Protein AF-0000000075446533 (afdb_homodimer)

Radius of gyration: 17.67 Å; Cα contacts (8 Å, |Δi|>4): 369; chains: 2; bounding box: 44×48×36 Å

InterPro domains:
  IPR025363 Protein of unknown function DUF4267 [PF14087] (13-124)

Secondary structure (DSSP, 8-state):
--HHHHHHHHHHHHHHHHHHHHHHH-TTHHHHHHT----BS---GGGGHHHHHHHHHHHHHHHHHHHHHHTT-HHHHHHHHHHHHHHHHHHHHHHHHHS-TT-HHHHHHHHHHHHHHHHHHHHHHH-/--HHHHHHHHHHHHHHHHHHHHHHH-TTHHHHHHT----BS---GGGGHHHHHH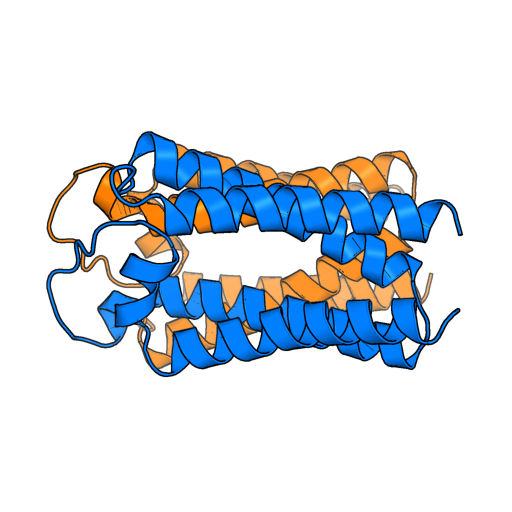HHHHHHHHHHHHHHHHTT-HHHHHHHHHHHHHHHHHHHHHHHHHS-TT-HHHHHHHHHHHHHHHHHHHHHHH-

Sequence (254 aa):
MSFFVEFCIFTIGFTSLVGGLLALHNPRNQYKLRGIPDMRSSEDPASFALIYMLAARDISFGIFILAHQFQYNHIAIATVMAVMSFMKFGDLLTVLAVGETKRPLPVTLHLGTGIGYLGWVVYLCKNMSFFVEFCIFTIGFTSLVGGLLALHNPRNQYKLRGIPDMRSSEDPASFALIYMLAARDISFGIFILAHQFQYNHIAIATVMAVMSFMKFGDLLTVLAVGETKRPLPVTLHLGTGIGYLGWVVYLCKN

Foldseek 3Di:
DDPVLLVVLLCQLVCLQVVLVVCVVCVVCVQVLLQADDPFDDPPPVSSVVSNVVSVVSNVLSVQSVVVSVVVNLLSNLVSLLVVLVVLVVSLVVNVVHGHVVDPNNNCVSNVSSVVSNVSSVVSVVD/DDPVLLVVLLCQLVCLQVVLVVCVVCVVCVQVLLQADDPFDDPPPVSSVVSNVVSVVSNVLSVQSVVVSVVVNLLSNLVSLLVVLVVLVVSLVVCVVHGHVVDPNNNCVSNVSSVVSNVSSVVSVVD

Solvent-accessible surface area (backbone atoms only — not comparable to full-atom values): 12372 Å² total; per-residue (Å²): 133,55,69,66,57,52,52,51,52,48,48,54,13,47,50,29,27,51,50,13,50,46,29,65,73,42,49,74,59,44,28,65,62,59,19,36,63,83,41,58,66,59,87,51,70,37,57,41,45,66,49,42,39,51,16,26,43,28,30,30,53,8,52,51,36,44,56,28,56,78,67,64,36,58,66,60,38,30,51,51,31,44,43,50,14,50,24,24,48,31,39,33,51,41,22,72,72,45,30,42,67,89,47,57,62,28,53,49,50,25,47,49,50,17,51,49,29,43,51,49,26,55,51,56,76,74,104,134,54,70,66,57,51,51,52,51,47,48,55,12,47,49,29,29,50,50,13,52,46,28,64,73,43,48,75,57,44,28,65,63,59,19,36,65,82,40,57,65,61,86,52,70,39,56,40,45,65,48,42,40,52,16,25,41,29,30,30,53,9,51,51,34,44,56,29,55,77,66,66,36,58,66,61,38,30,51,53,31,44,43,49,15,50,25,23,48,32,38,33,51,42,24,72,72,45,30,41,67,89,47,57,61,27,52,49,50,24,48,49,50,18,50,48,30,42,51,49,28,56,51,56,75,74,103

Organism: Fusarium oxysporum f. sp. cubense (strain race 4) (NCBI:txid2502994)

pLDDT: mean 97.43, std 2.76, range [77.62, 98.94]

Structure (mmCIF, N/CA/C/O backbone):
data_AF-0000000075446533-model_v1
#
loop_
_entity.id
_entity.type
_entity.pdbx_description
1 polymer 'Uncharacterized protein'
#
loop_
_atom_site.group_PDB
_atom_site.id
_atom_site.type_symbol
_atom_site.label_atom_id
_atom_site.label_alt_id
_atom_site.label_comp_id
_atom_site.label_asym_id
_atom_site.label_entity_id
_atom_site.label_seq_id
_atom_site.pdbx_PDB_ins_code
_atom_site.Cartn_x
_atom_site.Cartn_y
_atom_site.Cartn_z
_atom_site.occupancy
_atom_site.B_iso_or_equiv
_atom_site.auth_seq_id
_atom_site.auth_comp_id
_atom_site.auth_asym_id
_atom_site.auth_atom_id
_atom_site.pdbx_PDB_model_num
ATOM 1 N N . MET A 1 1 ? 17.438 -21.984 -8.188 1 77.94 1 MET A N 1
ATOM 2 C CA . MET A 1 1 ? 17.688 -20.547 -8.156 1 77.94 1 MET A CA 1
ATOM 3 C C . MET A 1 1 ? 19.062 -20.25 -7.59 1 77.94 1 MET A C 1
ATOM 5 O O . MET A 1 1 ? 19.516 -20.922 -6.664 1 77.94 1 MET A O 1
ATOM 9 N N . SER A 1 2 ? 19.766 -19.312 -8.188 1 89.88 2 SER A N 1
ATOM 10 C CA . SER A 1 2 ? 21.125 -19 -7.785 1 89.88 2 SER A CA 1
ATOM 11 C C . SER A 1 2 ? 21.156 -18.25 -6.453 1 89.88 2 SER A C 1
ATOM 13 O O . SER A 1 2 ? 20.141 -17.719 -6.012 1 89.88 2 SER A O 1
ATOM 15 N N . PHE A 1 3 ? 22.297 -18.375 -5.84 1 93.44 3 PHE A N 1
ATOM 16 C CA . PHE A 1 3 ? 22.516 -17.672 -4.578 1 93.44 3 PHE A CA 1
ATOM 17 C C . PHE A 1 3 ? 22.266 -16.172 -4.73 1 93.44 3 PHE A C 1
ATOM 19 O O . PHE A 1 3 ? 21.703 -15.539 -3.84 1 93.44 3 PHE A O 1
ATOM 26 N N . PHE A 1 4 ? 22.688 -15.664 -5.832 1 94.94 4 PHE A N 1
ATOM 27 C CA . PHE A 1 4 ? 22.531 -14.234 -6.105 1 94.94 4 PHE A CA 1
ATOM 28 C C . PHE A 1 4 ? 21.062 -13.852 -6.137 1 94.94 4 PHE A C 1
ATOM 30 O O . PHE A 1 4 ? 20.656 -12.844 -5.551 1 94.94 4 PHE A O 1
ATOM 37 N N . VAL A 1 5 ? 20.219 -14.625 -6.789 1 96.44 5 VAL A N 1
ATOM 38 C CA . VAL A 1 5 ? 18.797 -14.344 -6.902 1 96.44 5 VAL A CA 1
ATOM 39 C C . VAL A 1 5 ? 18.141 -14.414 -5.523 1 96.44 5 VAL A C 1
ATOM 41 O O . VAL A 1 5 ? 17.375 -13.523 -5.148 1 96.44 5 VAL A O 1
ATOM 44 N N . GLU A 1 6 ? 18.516 -15.398 -4.801 1 96.94 6 GLU A N 1
ATOM 45 C CA . GLU A 1 6 ? 18 -15.531 -3.441 1 96.94 6 GLU A CA 1
ATOM 46 C C . GLU A 1 6 ? 18.391 -14.328 -2.588 1 96.94 6 GLU A C 1
ATOM 48 O O . GLU A 1 6 ? 17.547 -13.789 -1.852 1 96.94 6 GLU A O 1
ATOM 53 N N . PHE A 1 7 ? 19.609 -14.016 -2.648 1 97.38 7 PHE A N 1
ATOM 54 C CA . PHE A 1 7 ? 20.109 -12.867 -1.901 1 97.38 7 PHE A CA 1
ATOM 55 C C . PHE A 1 7 ? 19.328 -11.609 -2.26 1 97.38 7 PHE A C 1
ATOM 57 O O . PHE A 1 7 ? 18.922 -10.844 -1.376 1 97.38 7 PHE A O 1
ATOM 64 N N . CYS A 1 8 ? 19.031 -11.297 -3.531 1 97.56 8 CYS A N 1
ATOM 65 C CA . CYS A 1 8 ? 18.312 -10.109 -3.984 1 97.56 8 CYS A CA 1
ATOM 66 C C . CYS A 1 8 ? 16.875 -10.117 -3.479 1 97.56 8 CYS A C 1
ATOM 68 O O . CYS A 1 8 ? 16.375 -9.094 -3.008 1 97.56 8 CYS A O 1
ATOM 70 N N . ILE A 1 9 ? 16.266 -11.25 -3.514 1 98.31 9 ILE A N 1
ATOM 71 C CA . ILE A 1 9 ? 14.883 -11.336 -3.068 1 98.31 9 ILE A CA 1
ATOM 72 C C . ILE A 1 9 ? 14.812 -11.086 -1.564 1 98.31 9 ILE A C 1
ATOM 74 O O . ILE A 1 9 ? 13.953 -10.336 -1.096 1 98.31 9 ILE A O 1
ATOM 78 N N . PHE A 1 10 ? 15.758 -11.633 -0.789 1 98.25 10 PHE A N 1
ATOM 79 C CA . PHE A 1 10 ? 15.781 -11.391 0.648 1 98.25 10 PHE A CA 1
ATOM 80 C C . PHE A 1 10 ? 16.016 -9.914 0.943 1 98.25 10 PHE A C 1
ATOM 82 O O . PHE A 1 10 ? 15.406 -9.352 1.857 1 98.25 10 PHE A O 1
ATOM 89 N N . THR A 1 11 ? 16.859 -9.297 0.194 1 98.38 11 THR A N 1
ATOM 90 C CA . THR A 1 11 ? 17.141 -7.883 0.389 1 98.38 11 THR A CA 1
ATOM 91 C C . THR A 1 11 ? 15.906 -7.035 0.109 1 98.38 11 THR A C 1
ATOM 93 O O . THR A 1 11 ? 15.602 -6.105 0.858 1 98.38 11 THR A O 1
ATOM 96 N N . ILE A 1 12 ? 15.164 -7.371 -0.923 1 98.44 12 ILE A N 1
ATOM 97 C CA . ILE A 1 12 ? 13.953 -6.641 -1.277 1 98.44 12 ILE A CA 1
ATOM 98 C C . ILE A 1 12 ? 12.914 -6.797 -0.169 1 98.44 12 ILE A C 1
ATOM 100 O O . ILE A 1 12 ? 12.32 -5.809 0.272 1 98.44 12 ILE A O 1
ATOM 104 N N . GLY A 1 13 ? 12.734 -8.023 0.299 1 98.75 13 GLY A N 1
ATOM 105 C CA . GLY A 1 13 ? 11.797 -8.266 1.389 1 98.75 13 GLY A CA 1
ATOM 106 C C . GLY A 1 13 ? 12.188 -7.551 2.672 1 98.75 13 GLY A C 1
ATOM 107 O O . GLY A 1 13 ? 11.344 -6.91 3.307 1 98.75 13 GLY A O 1
ATOM 108 N N . PHE A 1 14 ? 13.477 -7.582 3.002 1 98.62 14 PHE A N 1
ATOM 109 C CA . PHE A 1 14 ? 13.945 -6.98 4.242 1 98.62 14 PHE A CA 1
ATOM 110 C C . PHE A 1 14 ? 13.906 -5.461 4.16 1 98.62 14 PHE A C 1
ATOM 112 O O . PHE A 1 14 ? 13.609 -4.785 5.148 1 98.62 14 PHE A O 1
ATOM 119 N N . THR A 1 15 ? 14.258 -4.969 3.029 1 98.44 15 THR A N 1
ATOM 120 C CA . THR A 1 15 ? 14.211 -3.52 2.881 1 98.44 15 THR A CA 1
ATOM 121 C C . THR A 1 15 ? 12.789 -2.998 3.088 1 98.44 15 THR A C 1
ATOM 123 O O . THR A 1 15 ? 12.586 -1.971 3.738 1 98.44 15 THR A O 1
ATOM 126 N N . SER A 1 16 ? 11.812 -3.664 2.561 1 98.69 16 SER A N 1
ATOM 127 C CA . SER A 1 16 ? 10.43 -3.26 2.76 1 98.69 16 SER A CA 1
ATOM 128 C C . SER A 1 16 ? 10.016 -3.4 4.219 1 98.69 16 SER A C 1
ATOM 130 O O . SER A 1 16 ? 9.406 -2.492 4.789 1 98.69 16 SER A O 1
ATOM 132 N N . LEU A 1 17 ? 10.391 -4.496 4.832 1 98.88 17 LEU A N 1
ATOM 133 C CA . LEU A 1 17 ? 10.039 -4.746 6.227 1 98.88 17 LEU A CA 1
ATOM 134 C C . LEU A 1 17 ? 10.68 -3.709 7.141 1 98.88 17 LEU A C 1
ATOM 136 O O . LEU A 1 17 ? 10.008 -3.098 7.969 1 98.88 17 LEU A O 1
ATOM 140 N N . VAL A 1 18 ? 11.945 -3.508 6.988 1 98.75 18 VAL A N 1
ATOM 141 C CA . VAL A 1 18 ? 12.695 -2.568 7.812 1 98.75 18 VAL A CA 1
ATOM 142 C C . VAL A 1 18 ? 12.227 -1.143 7.531 1 98.75 18 VAL A C 1
ATOM 144 O O . VAL A 1 18 ? 12.125 -0.323 8.445 1 98.75 18 VAL A O 1
ATOM 147 N N . GLY A 1 19 ? 11.992 -0.859 6.25 1 98.56 19 GLY A N 1
ATOM 148 C CA . GLY A 1 19 ? 11.438 0.443 5.922 1 98.56 19 GLY A CA 1
ATOM 149 C C . GLY A 1 19 ? 10.156 0.752 6.676 1 98.56 19 GLY A C 1
ATOM 150 O O . GLY A 1 19 ? 9.992 1.851 7.211 1 98.56 19 GLY A O 1
ATOM 151 N N . GLY A 1 20 ? 9.195 -0.19 6.723 1 98.88 20 GLY A N 1
ATOM 152 C CA . GLY A 1 20 ? 7.973 -0.021 7.488 1 98.88 20 GLY A CA 1
ATOM 153 C C . GLY A 1 20 ? 8.219 0.152 8.977 1 98.88 20 GLY A C 1
ATOM 154 O O . GLY A 1 20 ? 7.586 0.993 9.617 1 98.88 20 GLY A O 1
ATOM 155 N N . LEU A 1 21 ? 9.125 -0.573 9.492 1 98.81 21 LEU A N 1
ATOM 156 C CA . LEU A 1 21 ? 9.438 -0.471 10.906 1 98.81 21 LEU A CA 1
ATOM 157 C C . LEU A 1 21 ? 10.07 0.879 11.227 1 98.81 21 LEU A C 1
ATOM 159 O O . LEU A 1 21 ? 9.789 1.472 12.273 1 98.81 21 LEU A O 1
ATOM 163 N N . LEU A 1 22 ? 10.93 1.361 10.398 1 98.69 22 LEU A N 1
ATOM 164 C CA . LEU A 1 22 ? 11.539 2.672 10.586 1 98.69 22 LEU A CA 1
ATOM 165 C C . LEU A 1 22 ? 10.492 3.777 10.523 1 98.69 22 LEU A C 1
ATOM 167 O O . LEU A 1 22 ? 10.586 4.77 11.25 1 98.69 22 LEU A O 1
ATOM 171 N N . ALA A 1 23 ? 9.523 3.586 9.633 1 98.88 23 ALA A N 1
ATOM 172 C CA . ALA A 1 23 ? 8.445 4.566 9.547 1 98.88 23 ALA A CA 1
ATOM 173 C C . ALA A 1 23 ? 7.633 4.613 10.836 1 98.88 23 ALA A C 1
ATOM 175 O O . ALA A 1 23 ? 7.164 5.68 11.242 1 98.88 23 ALA A O 1
ATOM 176 N N . LEU A 1 24 ? 7.488 3.467 11.5 1 98.81 24 LEU A N 1
ATOM 177 C CA . LEU A 1 24 ? 6.809 3.443 12.797 1 98.81 24 LEU A CA 1
ATOM 178 C C . LEU A 1 24 ? 7.668 4.098 13.875 1 98.81 24 LEU A C 1
ATOM 180 O O . LEU A 1 24 ? 7.152 4.805 14.742 1 98.81 24 LEU A O 1
ATOM 184 N N . HIS A 1 25 ? 8.945 3.902 13.789 1 98.5 25 HIS A N 1
ATOM 185 C CA . HIS A 1 25 ? 9.883 4.363 14.812 1 98.5 25 HIS A CA 1
ATOM 186 C C . HIS A 1 25 ? 10.148 5.859 14.68 1 98.5 25 HIS A C 1
ATOM 188 O O . HIS A 1 25 ? 10.258 6.566 15.68 1 98.5 25 HIS A O 1
ATOM 194 N N . ASN A 1 26 ? 10.312 6.371 13.523 1 98.62 26 ASN A N 1
ATOM 195 C CA . ASN A 1 26 ? 10.57 7.777 13.227 1 98.62 26 ASN A CA 1
ATOM 196 C C . ASN A 1 26 ? 9.695 8.273 12.078 1 98.62 26 ASN A C 1
ATOM 198 O O . ASN A 1 26 ? 10.188 8.562 10.992 1 98.62 26 ASN A O 1
ATOM 202 N N . PRO A 1 27 ? 8.445 8.469 12.398 1 98.69 27 PRO A N 1
ATOM 203 C CA . PRO A 1 27 ? 7.523 8.844 11.328 1 98.69 27 PRO A CA 1
ATOM 204 C C . PRO A 1 27 ? 7.82 10.227 10.742 1 98.69 27 PRO A C 1
ATOM 206 O O . PRO A 1 27 ? 7.543 10.477 9.57 1 98.69 27 PRO A O 1
ATOM 209 N N . ARG A 1 28 ? 8.43 11.078 11.477 1 98.5 28 ARG A N 1
ATOM 210 C CA . ARG A 1 28 ? 8.727 12.422 10.984 1 98.5 28 ARG A CA 1
ATOM 211 C C . ARG A 1 28 ? 9.719 12.367 9.828 1 98.5 28 ARG A C 1
ATOM 213 O O . ARG A 1 28 ? 9.602 13.133 8.867 1 98.5 28 ARG A O 1
ATOM 220 N N . ASN A 1 29 ? 10.656 11.484 9.938 1 98.19 29 ASN A N 1
ATOM 221 C CA . ASN A 1 29 ? 11.695 11.375 8.914 1 98.19 29 ASN A CA 1
ATOM 222 C C . ASN A 1 29 ? 11.117 10.898 7.586 1 98.19 29 ASN A C 1
ATOM 224 O O . ASN A 1 29 ? 11.773 11.016 6.547 1 98.19 29 ASN A O 1
ATOM 228 N N . GLN A 1 30 ? 9.906 10.375 7.57 1 98.69 30 GLN A N 1
ATOM 229 C CA . GLN A 1 30 ? 9.312 9.805 6.367 1 98.69 30 GLN A CA 1
ATOM 230 C C . GLN A 1 30 ? 8.953 10.891 5.359 1 98.69 30 GLN A C 1
ATOM 232 O O . GLN A 1 30 ? 8.961 10.656 4.148 1 98.69 30 GLN A O 1
ATOM 237 N N . TYR A 1 31 ? 8.742 12.094 5.832 1 98.31 31 TYR A N 1
ATOM 238 C CA . TYR A 1 31 ? 8.461 13.188 4.91 1 98.31 31 TYR A CA 1
ATOM 239 C C . TYR A 1 31 ? 9.664 13.484 4.027 1 98.31 31 TYR A C 1
ATOM 241 O O . TYR A 1 31 ? 9.539 13.609 2.807 1 98.31 31 TYR A O 1
ATOM 249 N N . LYS A 1 32 ? 10.797 13.523 4.637 1 97.62 32 LYS A N 1
ATOM 250 C CA . LYS A 1 32 ? 12.031 13.727 3.883 1 97.62 32 LYS A CA 1
ATOM 251 C C . LYS A 1 32 ? 12.32 12.539 2.969 1 97.62 32 LYS A C 1
ATOM 253 O O . LYS A 1 32 ? 12.656 12.719 1.798 1 97.62 32 LYS A O 1
ATOM 258 N N . LEU A 1 33 ? 12.141 11.359 3.43 1 97.75 33 LEU A N 1
ATOM 259 C CA . LEU A 1 33 ? 12.469 10.148 2.693 1 97.75 33 LEU A CA 1
ATOM 260 C C . LEU A 1 33 ? 11.547 9.977 1.491 1 97.75 33 LEU A C 1
ATOM 262 O O . LEU A 1 33 ? 11.961 9.453 0.454 1 97.75 33 LEU A O 1
ATOM 266 N N . ARG A 1 34 ? 10.352 10.445 1.647 1 98.31 34 ARG A N 1
ATOM 267 C CA . ARG A 1 34 ? 9.375 10.25 0.583 1 98.31 34 ARG A CA 1
ATOM 268 C C . ARG A 1 34 ? 9.32 11.461 -0.342 1 98.31 34 ARG A C 1
ATOM 270 O O . ARG A 1 34 ? 8.656 11.43 -1.381 1 98.31 34 ARG A O 1
ATOM 277 N N . GLY A 1 35 ? 10 12.555 0.076 1 98.44 35 GLY A N 1
ATOM 278 C CA . GLY A 1 35 ? 10.086 13.727 -0.775 1 98.44 35 GLY A CA 1
ATOM 279 C C . GLY A 1 35 ? 8.852 14.609 -0.716 1 98.44 35 GLY A C 1
ATOM 280 O O . GLY A 1 35 ? 8.484 15.234 -1.712 1 98.44 35 GLY A O 1
ATOM 281 N N . ILE A 1 36 ? 8.18 14.641 0.484 1 98.31 36 ILE A N 1
ATOM 282 C CA . ILE A 1 36 ? 6.973 15.445 0.623 1 98.31 36 ILE A CA 1
ATOM 283 C C . ILE A 1 36 ? 7.133 16.422 1.792 1 98.31 36 ILE A C 1
ATOM 285 O O . ILE A 1 36 ? 7.887 16.156 2.73 1 98.31 36 ILE A O 1
ATOM 289 N N . PRO A 1 37 ? 6.488 17.547 1.654 1 97.75 37 PRO A N 1
ATOM 290 C CA . PRO A 1 37 ? 6.617 18.484 2.764 1 97.75 37 PRO A CA 1
ATOM 291 C C . PRO A 1 37 ? 5.859 18.047 4.012 1 97.75 37 PRO A C 1
ATOM 293 O O . PRO A 1 37 ? 4.832 17.375 3.906 1 97.75 37 PRO A O 1
ATOM 296 N N . ASP A 1 38 ? 6.434 18.375 5.137 1 97.81 38 ASP A N 1
ATOM 297 C CA . ASP A 1 38 ? 5.734 18.172 6.398 1 97.81 38 ASP A CA 1
ATOM 298 C C . ASP A 1 38 ? 4.727 19.297 6.656 1 97.81 38 ASP A C 1
ATOM 300 O O . ASP A 1 38 ? 5.109 20.406 7.055 1 97.81 38 ASP A O 1
ATOM 304 N N . MET A 1 39 ? 3.441 19.016 6.488 1 97.25 39 MET A N 1
ATOM 305 C CA . MET A 1 39 ? 2.385 20.016 6.59 1 97.25 39 MET A CA 1
ATOM 306 C C . MET A 1 39 ? 1.502 19.75 7.805 1 97.25 39 MET A C 1
ATOM 308 O O . MET A 1 39 ? 0.333 20.141 7.824 1 97.25 39 MET A O 1
ATOM 312 N N . ARG A 1 40 ? 2.027 19.062 8.773 1 97.69 40 ARG A N 1
ATOM 313 C CA . ARG A 1 40 ? 1.284 18.781 10 1 97.69 40 ARG A CA 1
ATOM 314 C C . ARG A 1 40 ? 1.221 20.016 10.891 1 97.69 40 ARG A C 1
ATOM 316 O O . ARG A 1 40 ? 2.098 20.875 10.836 1 97.69 40 ARG A O 1
ATOM 323 N N . SER A 1 41 ? 0.228 19.938 11.727 1 96.81 41 SER A N 1
ATOM 324 C CA . SER A 1 41 ? 0.018 21.078 12.602 1 96.81 41 SER A CA 1
ATOM 325 C C . SER A 1 41 ? 0.545 20.812 14.008 1 96.81 41 SER A C 1
ATOM 327 O O . SER A 1 41 ? 0.607 21.703 14.844 1 96.81 41 SER A O 1
ATOM 329 N N . SER A 1 42 ? 0.853 19.516 14.281 1 96.06 42 SER A N 1
ATOM 330 C CA . SER A 1 42 ? 1.265 19.156 15.633 1 96.06 42 SER A CA 1
ATOM 331 C C . SER A 1 42 ? 2.191 17.953 15.633 1 96.06 42 SER A C 1
ATOM 333 O O . SER A 1 42 ? 2.375 17.297 14.602 1 96.06 42 SER A O 1
ATOM 335 N N . GLU A 1 43 ? 2.73 17.656 16.797 1 95.62 43 GLU A N 1
ATOM 336 C CA . GLU A 1 43 ? 3.594 16.484 16.984 1 95.62 43 GLU A CA 1
ATOM 337 C C . GLU A 1 43 ? 2.822 15.32 17.594 1 95.62 43 GLU A C 1
ATOM 339 O O . GLU A 1 43 ? 3.41 14.289 17.922 1 95.62 43 GLU A O 1
ATOM 344 N N . ASP A 1 44 ? 1.488 15.469 17.688 1 97.38 44 ASP A N 1
ATOM 345 C CA . ASP A 1 44 ? 0.648 14.383 18.188 1 97.38 44 ASP A CA 1
ATOM 346 C C . ASP A 1 44 ? 0.783 13.133 17.328 1 97.38 44 ASP A C 1
ATOM 348 O O . ASP A 1 44 ? 0.815 13.227 16.094 1 97.38 44 ASP A O 1
ATOM 352 N N . PRO A 1 45 ? 0.904 12.016 17.938 1 98.12 45 PRO A N 1
ATOM 353 C CA . PRO A 1 45 ? 0.994 10.781 17.156 1 98.12 45 PRO A CA 1
ATOM 354 C C . PRO A 1 45 ? -0.121 10.648 16.125 1 98.12 45 PRO A C 1
ATOM 356 O O . PRO A 1 45 ? 0.086 10.062 15.062 1 98.12 45 PRO A O 1
ATOM 359 N N . ALA A 1 46 ? -1.221 11.266 16.359 1 98.25 46 ALA A N 1
ATOM 360 C CA . ALA A 1 46 ? -2.35 11.227 15.43 1 98.25 46 ALA A CA 1
ATOM 361 C C . ALA A 1 46 ? -1.992 11.891 14.102 1 98.25 46 ALA A C 1
ATOM 363 O O . ALA A 1 46 ? -2.541 11.547 13.055 1 98.25 46 ALA A O 1
ATOM 364 N N . SER A 1 47 ? -1.083 12.852 14.125 1 98.38 47 SER A N 1
ATOM 365 C CA . SER A 1 47 ? -0.689 13.57 12.922 1 98.38 47 SER A CA 1
ATOM 366 C C . SER A 1 47 ? 0.116 12.68 11.984 1 98.38 47 SER A C 1
ATOM 368 O O . SER A 1 47 ? 0.316 13.016 10.812 1 98.38 47 SER A O 1
ATOM 370 N N . PHE A 1 48 ? 0.529 11.422 12.477 1 98.75 48 PHE A N 1
ATOM 371 C CA . PHE A 1 48 ? 1.325 10.484 11.688 1 98.75 48 PHE A CA 1
ATOM 372 C C . PHE A 1 48 ? 0.484 9.289 11.25 1 98.75 48 PHE A C 1
ATOM 374 O O . PHE A 1 48 ? 1.014 8.312 10.719 1 98.75 48 PHE A O 1
ATOM 381 N N . ALA A 1 49 ? -0.791 9.359 11.461 1 98.81 49 ALA A N 1
ATOM 382 C CA . ALA A 1 49 ? -1.662 8.219 11.211 1 98.81 49 ALA A CA 1
ATOM 383 C C . ALA A 1 49 ? -1.485 7.688 9.789 1 98.81 49 ALA A C 1
ATOM 385 O O . ALA A 1 49 ? -1.42 6.477 9.578 1 98.81 49 ALA A O 1
ATOM 386 N N . LEU A 1 50 ? -1.362 8.555 8.828 1 98.88 50 LEU A N 1
ATOM 387 C CA . LEU A 1 50 ? -1.214 8.117 7.441 1 98.88 50 LEU A CA 1
ATOM 388 C C . LEU A 1 50 ? 0.141 7.457 7.223 1 98.88 50 LEU A C 1
ATOM 390 O O . LEU A 1 50 ? 0.258 6.52 6.43 1 98.88 50 LEU A O 1
ATOM 394 N N . ILE A 1 51 ? 1.154 7.922 7.91 1 98.94 51 ILE A N 1
ATOM 395 C CA . ILE A 1 51 ? 2.461 7.277 7.836 1 98.94 51 ILE A CA 1
ATOM 396 C C . ILE A 1 51 ? 2.389 5.883 8.453 1 98.94 51 ILE A C 1
ATOM 398 O O . ILE A 1 51 ? 2.979 4.934 7.93 1 98.94 51 ILE A O 1
ATOM 402 N N . TYR A 1 52 ? 1.658 5.75 9.492 1 98.94 52 TYR A N 1
ATOM 403 C CA . TYR A 1 52 ? 1.492 4.43 10.094 1 98.94 52 TYR A CA 1
ATOM 404 C C . TYR A 1 52 ? 0.761 3.486 9.148 1 98.94 52 TYR A C 1
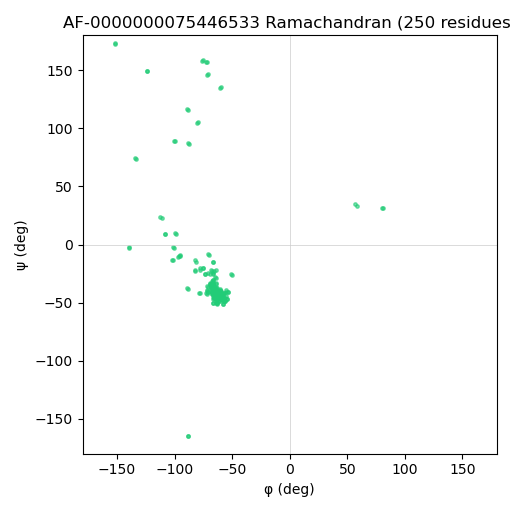ATOM 406 O O . TYR A 1 52 ? 1.082 2.299 9.078 1 98.94 52 TYR A O 1
ATOM 414 N N . MET A 1 53 ? -0.173 3.982 8.453 1 98.94 53 MET A N 1
ATOM 415 C CA . MET A 1 53 ? -0.891 3.152 7.492 1 98.94 53 MET A CA 1
ATOM 416 C C . MET A 1 53 ? 0.013 2.77 6.328 1 98.94 53 MET A C 1
ATOM 418 O O . MET A 1 53 ? -0.052 1.643 5.832 1 98.94 53 MET A O 1
ATOM 422 N N . LEU A 1 54 ? 0.851 3.676 5.895 1 98.94 54 LEU A N 1
ATOM 423 C CA . LEU A 1 54 ? 1.832 3.342 4.867 1 98.94 54 LEU A CA 1
ATOM 424 C C . LEU A 1 54 ? 2.857 2.346 5.398 1 98.94 54 LEU A C 1
ATOM 426 O O . LEU A 1 54 ? 3.289 1.447 4.672 1 98.94 54 LEU A O 1
ATOM 430 N N . ALA A 1 55 ? 3.227 2.502 6.664 1 98.94 55 ALA A N 1
ATOM 431 C CA . ALA A 1 55 ? 4.141 1.562 7.309 1 98.94 55 ALA A CA 1
ATOM 432 C C . ALA A 1 55 ? 3.559 0.151 7.316 1 98.94 55 ALA A C 1
ATOM 434 O O . ALA A 1 55 ? 4.277 -0.823 7.078 1 98.94 55 ALA A O 1
ATOM 435 N N . ALA A 1 56 ? 2.318 0.052 7.625 1 98.88 56 ALA A N 1
ATOM 436 C CA . ALA A 1 56 ? 1.653 -1.248 7.617 1 98.88 56 ALA A CA 1
ATOM 437 C C . ALA A 1 56 ? 1.758 -1.911 6.246 1 98.88 56 ALA A C 1
ATOM 439 O O . ALA A 1 56 ? 1.939 -3.127 6.148 1 98.88 56 ALA A O 1
ATOM 440 N N . ARG A 1 57 ? 1.587 -1.146 5.148 1 98.88 57 ARG A N 1
ATOM 441 C CA . ARG A 1 57 ? 1.721 -1.68 3.799 1 98.88 57 ARG A CA 1
ATOM 442 C C . ARG A 1 57 ? 3.143 -2.164 3.539 1 98.88 57 ARG A C 1
ATOM 444 O O . ARG A 1 57 ? 3.346 -3.281 3.061 1 98.88 57 ARG A O 1
ATOM 451 N N . ASP A 1 58 ? 4.152 -1.367 3.922 1 98.88 58 ASP A N 1
ATOM 452 C CA . ASP A 1 58 ? 5.539 -1.769 3.727 1 98.88 58 ASP A CA 1
ATOM 453 C C . ASP A 1 58 ? 5.859 -3.041 4.508 1 98.88 58 ASP A C 1
ATOM 455 O O . ASP A 1 58 ? 6.496 -3.955 3.982 1 98.88 58 ASP A O 1
ATOM 459 N N . ILE A 1 59 ? 5.426 -3.121 5.664 1 98.94 59 ILE A N 1
ATOM 460 C CA . ILE A 1 59 ? 5.633 -4.301 6.5 1 98.94 59 ILE A CA 1
ATOM 461 C C . ILE A 1 59 ? 4.945 -5.508 5.867 1 98.94 59 ILE A C 1
ATOM 463 O O . ILE A 1 59 ? 5.523 -6.594 5.801 1 98.94 59 ILE A O 1
ATOM 467 N N . SER A 1 60 ? 3.756 -5.355 5.438 1 98.94 60 SER A N 1
ATOM 468 C CA . SER A 1 60 ? 3.02 -6.438 4.793 1 98.94 60 SER A CA 1
ATOM 469 C C . SER A 1 60 ? 3.766 -6.965 3.572 1 98.94 60 SER A C 1
ATOM 471 O O . SER A 1 60 ? 3.953 -8.18 3.43 1 98.94 60 SER A O 1
ATOM 473 N N . PHE A 1 61 ? 4.238 -6.051 2.709 1 98.88 61 PHE A N 1
ATOM 474 C CA . PHE A 1 61 ? 4.984 -6.484 1.534 1 98.88 61 PHE A CA 1
ATOM 475 C C . PHE A 1 61 ? 6.227 -7.266 1.941 1 98.88 61 PHE A C 1
ATOM 477 O O . PHE A 1 61 ? 6.516 -8.32 1.372 1 98.88 61 PHE A O 1
ATOM 484 N N . GLY A 1 62 ? 6.953 -6.734 2.902 1 98.94 62 GLY A N 1
ATOM 485 C CA . GLY A 1 62 ? 8.164 -7.406 3.355 1 98.94 62 GLY A CA 1
ATOM 486 C C . GLY A 1 62 ? 7.906 -8.805 3.889 1 98.94 62 GLY A C 1
ATOM 487 O O . GLY A 1 62 ? 8.586 -9.758 3.504 1 98.94 62 GLY A O 1
ATOM 488 N N . ILE A 1 63 ? 6.93 -8.953 4.723 1 98.81 63 ILE A N 1
ATOM 489 C CA . ILE A 1 63 ? 6.594 -10.242 5.312 1 98.81 63 ILE A CA 1
ATOM 490 C C . ILE A 1 63 ? 6.207 -11.227 4.211 1 98.81 63 ILE A C 1
ATOM 492 O O . ILE A 1 63 ? 6.652 -12.375 4.207 1 98.81 63 ILE A O 1
ATOM 496 N N . PHE A 1 64 ? 5.434 -10.805 3.268 1 98.69 64 PHE A N 1
ATOM 497 C CA . PHE A 1 64 ? 4.938 -11.719 2.244 1 98.69 64 PHE A CA 1
ATOM 498 C C . PHE A 1 64 ? 6.066 -12.141 1.307 1 98.69 64 PHE A C 1
ATOM 500 O O . PHE A 1 64 ? 6.148 -13.305 0.911 1 98.69 64 PHE A O 1
ATOM 507 N N . ILE A 1 65 ? 6.934 -11.188 0.951 1 98.81 65 ILE A N 1
ATOM 508 C CA . ILE A 1 65 ? 8.047 -11.539 0.086 1 98.81 65 ILE A CA 1
ATOM 509 C C . ILE A 1 65 ? 8.961 -12.539 0.803 1 98.81 65 ILE A C 1
ATOM 511 O O . ILE A 1 65 ? 9.344 -13.555 0.231 1 98.81 65 ILE A O 1
ATOM 515 N N . LEU A 1 66 ? 9.266 -12.32 2.021 1 98.75 66 LEU A N 1
ATOM 516 C CA . LEU A 1 66 ? 10.141 -13.203 2.781 1 98.75 66 LEU A CA 1
ATOM 517 C C . LEU A 1 66 ? 9.492 -14.57 2.986 1 98.75 66 LEU A C 1
ATOM 519 O O . LEU A 1 66 ? 10.148 -15.602 2.826 1 98.75 66 LEU A O 1
ATOM 523 N N . ALA A 1 67 ? 8.227 -14.578 3.367 1 98.12 67 ALA A N 1
ATOM 524 C CA . ALA A 1 67 ? 7.52 -15.836 3.58 1 98.12 67 ALA A CA 1
ATOM 525 C C . ALA A 1 67 ? 7.508 -16.688 2.307 1 98.12 67 ALA A C 1
ATOM 527 O O . ALA A 1 67 ? 7.746 -17.891 2.352 1 98.12 67 ALA A O 1
ATOM 528 N N . HIS A 1 68 ? 7.23 -16.078 1.149 1 97.81 68 HIS A N 1
ATOM 529 C CA . HIS A 1 68 ? 7.172 -16.828 -0.104 1 97.81 68 HIS A CA 1
ATOM 530 C C . HIS A 1 68 ? 8.57 -17.219 -0.576 1 97.81 68 HIS A C 1
ATOM 532 O O . HIS A 1 68 ? 8.727 -18.188 -1.324 1 97.81 68 HIS A O 1
ATOM 538 N N . GLN A 1 69 ? 9.562 -16.406 -0.132 1 97.56 69 GLN A N 1
ATOM 539 C CA . GLN A 1 69 ? 10.93 -16.797 -0.454 1 97.56 69 GLN A CA 1
ATOM 540 C C . GLN A 1 69 ? 11.32 -18.094 0.267 1 97.56 69 GLN A C 1
ATOM 542 O O . GLN A 1 69 ? 12.008 -18.938 -0.296 1 97.56 69 GLN A O 1
ATOM 547 N N . PHE A 1 70 ? 10.812 -18.312 1.466 1 96.44 70 PHE A N 1
ATOM 548 C CA . PHE A 1 70 ? 11.062 -19.547 2.201 1 96.44 70 PHE A CA 1
ATOM 549 C C . PHE A 1 70 ? 10.398 -20.734 1.512 1 96.44 70 PHE A C 1
ATOM 551 O O . PHE A 1 70 ? 10.836 -21.875 1.672 1 96.44 70 PHE A O 1
ATOM 558 N N . GLN A 1 71 ? 9.391 -20.516 0.709 1 95.56 71 GLN A N 1
ATOM 559 C CA . GLN A 1 71 ? 8.68 -21.562 -0.024 1 95.56 71 GLN A CA 1
ATOM 560 C C . GLN A 1 71 ? 9.133 -21.609 -1.481 1 95.56 71 GLN A C 1
ATOM 562 O O . GLN A 1 71 ? 8.586 -22.375 -2.279 1 95.56 71 GLN A O 1
ATOM 567 N N . TYR A 1 72 ? 9.984 -20.75 -1.809 1 95.19 72 TYR A N 1
ATOM 568 C CA . TYR A 1 72 ? 10.5 -20.625 -3.168 1 95.19 72 TYR A CA 1
AT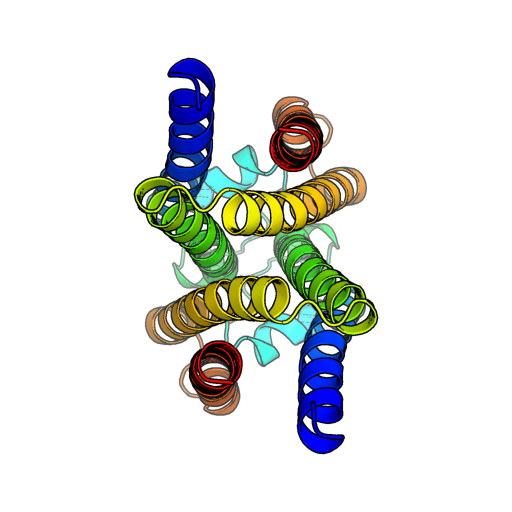OM 569 C C . TYR A 1 72 ? 9.367 -20.406 -4.164 1 95.19 72 TYR A C 1
ATOM 571 O O . TYR A 1 72 ? 9.383 -20.953 -5.27 1 95.19 72 TYR A O 1
ATOM 579 N N . ASN A 1 73 ? 8.367 -19.688 -3.68 1 95.38 73 ASN A N 1
ATOM 580 C CA . ASN A 1 73 ? 7.254 -19.328 -4.555 1 95.38 73 ASN A CA 1
ATOM 581 C C . ASN A 1 73 ? 7.527 -18.031 -5.301 1 95.38 73 ASN A C 1
ATOM 583 O O . ASN A 1 73 ? 7.027 -16.969 -4.918 1 95.38 73 ASN A O 1
ATOM 587 N N . HIS A 1 74 ? 8.188 -18.125 -6.426 1 95.31 74 HIS A N 1
ATOM 588 C CA . HIS A 1 74 ? 8.688 -16.938 -7.117 1 95.31 74 HIS A CA 1
ATOM 589 C C . HIS A 1 74 ? 7.566 -16.234 -7.879 1 95.31 74 HIS A C 1
ATOM 591 O O . HIS A 1 74 ? 7.664 -15.031 -8.156 1 95.31 74 HIS A O 1
ATOM 597 N N . ILE A 1 75 ? 6.504 -16.984 -8.148 1 94.31 75 ILE A N 1
ATOM 598 C CA . ILE A 1 75 ? 5.379 -16.359 -8.836 1 94.31 75 ILE A CA 1
ATOM 599 C C . ILE A 1 75 ? 4.645 -15.43 -7.879 1 94.31 75 ILE A C 1
ATOM 601 O O . ILE A 1 75 ?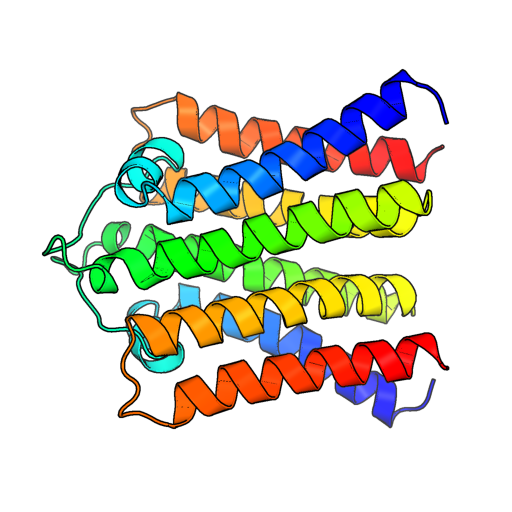 4.266 -14.32 -8.258 1 94.31 75 ILE A O 1
ATOM 605 N N . ALA A 1 76 ? 4.445 -15.828 -6.641 1 96.44 76 ALA A N 1
ATOM 606 C CA . ALA A 1 76 ? 3.838 -14.969 -5.625 1 96.44 76 ALA A CA 1
ATOM 607 C C . ALA A 1 76 ? 4.695 -13.734 -5.363 1 96.44 76 ALA A C 1
ATOM 609 O O . ALA A 1 76 ? 4.18 -12.617 -5.266 1 96.44 76 ALA A O 1
ATOM 610 N N . ILE A 1 77 ? 5.984 -13.969 -5.324 1 98.5 77 ILE A N 1
ATOM 611 C CA . ILE A 1 77 ? 6.918 -12.875 -5.094 1 98.5 77 ILE A CA 1
ATOM 612 C C . ILE A 1 77 ? 6.848 -11.891 -6.258 1 98.5 77 ILE A C 1
ATOM 614 O O . ILE A 1 77 ? 6.75 -10.672 -6.047 1 98.5 77 ILE A O 1
ATOM 618 N N . ALA A 1 78 ? 6.855 -12.422 -7.492 1 98 78 ALA A N 1
ATOM 619 C CA . ALA A 1 78 ? 6.77 -11.57 -8.672 1 98 78 ALA A CA 1
ATOM 620 C C . ALA A 1 78 ? 5.469 -10.773 -8.68 1 98 78 ALA A C 1
ATOM 622 O O . ALA A 1 78 ? 5.453 -9.602 -9.062 1 98 78 ALA A O 1
ATOM 623 N N . THR A 1 79 ? 4.371 -11.406 -8.25 1 97.94 79 THR A N 1
ATOM 624 C CA . THR A 1 79 ? 3.082 -10.734 -8.195 1 97.94 79 THR A CA 1
ATOM 625 C C . THR A 1 79 ? 3.133 -9.547 -7.23 1 97.94 79 THR A C 1
ATOM 627 O O . THR A 1 79 ? 2.695 -8.445 -7.566 1 97.94 79 THR A O 1
ATOM 630 N N . VAL A 1 80 ? 3.699 -9.711 -6.066 1 98.75 80 VAL A N 1
ATOM 631 C CA . VAL A 1 80 ? 3.791 -8.664 -5.059 1 98.75 80 VAL A CA 1
ATOM 632 C C . VAL A 1 80 ? 4.707 -7.547 -5.559 1 98.75 80 VAL A C 1
ATOM 634 O O . VAL A 1 80 ? 4.375 -6.363 -5.441 1 98.75 80 VAL A O 1
ATOM 637 N N . MET A 1 81 ? 5.789 -7.902 -6.191 1 98.81 81 MET A N 1
ATOM 638 C CA . MET A 1 81 ? 6.73 -6.906 -6.691 1 98.81 81 MET A CA 1
ATOM 639 C C . MET A 1 81 ? 6.109 -6.09 -7.816 1 98.81 81 MET A C 1
ATOM 641 O O . MET A 1 81 ? 6.406 -4.902 -7.969 1 98.81 81 MET A O 1
ATOM 645 N N . ALA A 1 82 ? 5.285 -6.734 -8.609 1 98.69 82 ALA A N 1
ATOM 646 C CA . ALA A 1 82 ? 4.609 -5.992 -9.672 1 98.69 82 ALA A CA 1
ATOM 647 C C . ALA A 1 82 ? 3.697 -4.914 -9.094 1 98.69 82 ALA A C 1
ATOM 649 O O . ALA A 1 82 ? 3.709 -3.771 -9.555 1 98.69 82 ALA A O 1
ATOM 650 N N . VAL A 1 83 ? 2.92 -5.238 -8.07 1 98.81 83 VAL A N 1
ATOM 651 C CA . VAL A 1 83 ? 2.051 -4.277 -7.398 1 98.81 83 VAL A CA 1
ATOM 652 C C . VAL A 1 83 ? 2.891 -3.152 -6.797 1 98.81 83 VAL A C 1
ATOM 654 O O . VAL A 1 83 ? 2.576 -1.974 -6.973 1 98.81 83 VAL A O 1
ATOM 657 N N . MET A 1 84 ? 3.955 -3.525 -6.156 1 98.88 84 MET A N 1
ATOM 658 C CA . MET A 1 84 ? 4.836 -2.547 -5.531 1 98.88 84 MET A CA 1
ATOM 659 C C . MET A 1 84 ? 5.43 -1.602 -6.57 1 98.88 84 MET A C 1
ATOM 661 O O . MET A 1 84 ? 5.617 -0.413 -6.305 1 98.88 84 MET A O 1
ATOM 665 N N . SER A 1 85 ? 5.793 -2.146 -7.715 1 98.94 85 SER A N 1
ATOM 666 C CA . SER A 1 85 ? 6.332 -1.308 -8.781 1 98.94 85 SER A CA 1
ATOM 667 C C . SER A 1 85 ? 5.348 -0.208 -9.164 1 98.94 85 SER A C 1
ATOM 669 O O . SER A 1 85 ? 5.715 0.967 -9.234 1 98.94 85 SER A O 1
ATOM 671 N N . PHE A 1 86 ? 4.152 -0.591 -9.352 1 98.81 86 PHE A N 1
ATOM 672 C CA . PHE A 1 86 ? 3.121 0.367 -9.734 1 98.81 86 PHE A CA 1
ATOM 673 C C . PHE A 1 86 ? 2.922 1.41 -8.641 1 98.81 86 PHE A C 1
ATOM 675 O O . PHE A 1 86 ? 2.758 2.598 -8.93 1 98.81 86 PHE A O 1
ATOM 682 N N . MET A 1 87 ? 2.934 0.988 -7.414 1 98.88 87 MET A N 1
ATOM 683 C CA . MET A 1 87 ? 2.814 1.908 -6.285 1 98.88 87 MET A CA 1
ATOM 684 C C . MET A 1 87 ? 3.947 2.928 -6.293 1 98.88 87 MET A C 1
ATOM 686 O O . MET A 1 87 ? 3.73 4.105 -6.004 1 98.88 87 MET A O 1
ATOM 690 N N . LYS A 1 88 ? 5.148 2.477 -6.594 1 98.88 88 LYS A N 1
ATOM 691 C CA . LYS A 1 88 ? 6.305 3.363 -6.555 1 98.88 88 LYS A CA 1
ATOM 692 C C . LYS A 1 88 ? 6.234 4.41 -7.664 1 98.88 88 LYS A C 1
ATOM 694 O O . LYS A 1 88 ? 6.664 5.551 -7.477 1 98.88 88 LYS A O 1
ATOM 699 N N . PHE A 1 89 ? 5.727 4.016 -8.773 1 98.88 89 PHE A N 1
ATOM 700 C CA . PHE A 1 89 ? 5.5 5.016 -9.812 1 98.88 89 PHE A CA 1
ATOM 701 C C . PHE A 1 89 ? 4.422 6.004 -9.391 1 98.88 89 PHE A C 1
ATOM 703 O O . PHE A 1 89 ? 4.484 7.184 -9.734 1 98.88 89 PHE A O 1
ATOM 710 N N . GLY A 1 90 ? 3.395 5.57 -8.656 1 98.88 90 GLY A N 1
ATOM 711 C CA . GLY A 1 90 ? 2.436 6.484 -8.055 1 98.88 90 GLY A CA 1
ATOM 712 C C . GLY A 1 90 ? 3.07 7.453 -7.078 1 98.88 90 GLY A C 1
ATOM 713 O O . GLY A 1 90 ? 2.734 8.641 -7.062 1 98.88 90 GLY A O 1
ATOM 714 N N . ASP A 1 91 ? 3.965 6.93 -6.219 1 98.88 91 ASP A N 1
ATOM 715 C CA . ASP A 1 91 ? 4.699 7.797 -5.301 1 98.88 91 ASP A CA 1
ATOM 716 C C . ASP A 1 91 ? 5.508 8.844 -6.066 1 98.88 91 ASP A C 1
ATOM 718 O O . ASP A 1 91 ? 5.551 10.008 -5.672 1 98.88 91 ASP A O 1
ATOM 722 N N . LEU A 1 92 ? 6.168 8.352 -7.109 1 98.81 92 LEU A N 1
ATOM 723 C CA . LEU A 1 92 ? 6.934 9.273 -7.945 1 98.81 92 LEU A CA 1
ATOM 724 C C . LEU A 1 92 ? 6.043 10.398 -8.477 1 98.81 92 LEU A C 1
ATOM 726 O O . LEU A 1 92 ? 6.398 11.57 -8.375 1 98.81 92 LEU A O 1
ATOM 730 N N . LEU A 1 93 ? 4.918 10.078 -9.016 1 98.75 93 LEU A N 1
ATOM 731 C CA . LEU A 1 93 ? 3.992 11.07 -9.547 1 98.75 93 LEU A CA 1
ATOM 732 C C . LEU A 1 93 ? 3.543 12.039 -8.461 1 98.75 93 LEU A C 1
ATOM 734 O O . LEU A 1 93 ? 3.406 13.242 -8.703 1 98.75 93 LEU A O 1
ATOM 738 N N . THR A 1 94 ? 3.307 11.5 -7.277 1 98.75 94 THR A N 1
ATOM 739 C CA . THR A 1 94 ? 2.918 12.344 -6.156 1 98.75 94 THR A CA 1
ATOM 740 C C . THR A 1 94 ? 4.008 13.367 -5.848 1 98.75 94 THR A C 1
ATOM 742 O O . THR A 1 94 ? 3.729 14.562 -5.699 1 98.75 94 THR A O 1
ATOM 745 N N . VAL A 1 95 ? 5.242 12.922 -5.793 1 98.69 95 VAL A N 1
ATOM 746 C CA . VAL A 1 95 ? 6.348 13.812 -5.449 1 98.69 95 VAL A CA 1
ATOM 747 C C . VAL A 1 95 ? 6.547 14.844 -6.555 1 98.69 95 VAL A C 1
ATOM 749 O O . VAL A 1 95 ? 6.77 16.016 -6.281 1 98.69 95 VAL A O 1
ATOM 752 N N . LEU A 1 96 ? 6.418 14.469 -7.762 1 98.38 96 LEU A N 1
ATOM 753 C CA . LEU A 1 96 ? 6.582 15.391 -8.883 1 98.38 96 LEU A CA 1
ATOM 754 C C . LEU A 1 96 ? 5.465 16.438 -8.898 1 98.38 96 LEU A C 1
ATOM 756 O O . LEU A 1 96 ? 5.688 17.578 -9.281 1 98.38 96 LEU A O 1
ATOM 760 N N . ALA A 1 97 ? 4.328 16.094 -8.438 1 98.19 97 ALA A N 1
ATOM 761 C CA . ALA A 1 97 ? 3.16 16.969 -8.531 1 98.19 97 ALA A CA 1
ATOM 762 C C . ALA A 1 97 ? 3.072 17.906 -7.332 1 98.19 97 ALA A C 1
ATOM 764 O O . ALA A 1 97 ? 2.713 19.078 -7.477 1 98.19 97 ALA A O 1
ATOM 765 N N . VAL A 1 98 ? 3.408 17.391 -6.168 1 97.94 98 VAL A N 1
ATOM 766 C CA . VAL A 1 98 ? 3.104 18.203 -4.996 1 97.94 98 VAL A CA 1
ATOM 767 C C . VAL A 1 98 ? 4.258 18.125 -4 1 97.94 98 VAL A C 1
ATOM 769 O O . VAL A 1 98 ? 4.184 18.703 -2.91 1 97.94 98 VAL A O 1
ATOM 772 N N . GLY A 1 99 ? 5.289 17.328 -4.32 1 97.38 99 GLY A N 1
ATOM 773 C CA . GLY A 1 99 ? 6.383 17.109 -3.383 1 97.38 99 GLY A CA 1
ATOM 774 C C . GLY A 1 99 ? 7.496 18.141 -3.52 1 97.38 99 GLY A C 1
ATOM 775 O O . GLY A 1 99 ? 7.266 19.25 -3.98 1 97.38 99 GLY A O 1
ATOM 776 N N . GLU A 1 100 ? 8.594 17.734 -2.906 1 93.81 100 GLU A N 1
ATOM 777 C CA . GLU A 1 100 ? 9.789 18.578 -2.916 1 93.81 100 GLU A CA 1
ATOM 778 C C . GLU A 1 100 ? 10.797 18.094 -3.961 1 93.81 100 GLU A C 1
ATOM 780 O O . GLU A 1 100 ? 11.805 17.484 -3.617 1 93.81 100 GLU A O 1
ATOM 785 N N . THR A 1 101 ? 10.688 18.578 -5.164 1 90 101 THR A N 1
ATOM 786 C CA . THR A 1 101 ? 11.445 18.031 -6.285 1 90 101 THR A CA 1
ATOM 787 C C . THR A 1 101 ? 12.867 18.594 -6.305 1 90 101 THR A C 1
ATOM 789 O O . THR A 1 101 ? 13.734 18.078 -7.004 1 90 101 THR A O 1
ATOM 792 N N . LYS A 1 102 ? 13.023 19.656 -5.531 1 90.5 102 LYS A N 1
ATOM 793 C CA . LYS A 1 102 ? 14.375 20.188 -5.445 1 90.5 102 LYS A CA 1
ATOM 794 C C . LYS A 1 102 ? 15.328 19.188 -4.801 1 90.5 102 LYS A C 1
ATOM 796 O O . LYS A 1 102 ? 16.547 19.266 -4.973 1 90.5 102 LYS A O 1
ATOM 801 N N . ARG A 1 103 ? 14.734 18.266 -4.047 1 89 103 ARG A N 1
ATOM 802 C CA . ARG A 1 103 ? 15.516 17.156 -3.502 1 89 103 ARG A CA 1
ATOM 803 C C . ARG A 1 103 ? 15.539 15.977 -4.465 1 89 103 ARG A C 1
ATOM 805 O O . ARG A 1 103 ? 14.523 15.297 -4.645 1 89 103 ARG A O 1
ATOM 812 N N . PRO A 1 104 ? 16.656 15.633 -4.945 1 93.62 104 PRO A N 1
ATOM 813 C CA . PRO A 1 104 ? 16.656 14.609 -6 1 93.62 104 PRO A CA 1
ATOM 814 C C . PRO A 1 104 ? 16.578 13.188 -5.449 1 93.62 104 PRO A C 1
ATOM 816 O O . PRO A 1 104 ? 16.109 12.281 -6.141 1 93.62 104 PRO A O 1
ATOM 819 N N . LEU A 1 105 ? 16.953 12.992 -4.254 1 96.06 105 LEU A N 1
ATOM 820 C CA . LEU A 1 105 ? 17.078 11.648 -3.707 1 96.06 105 LEU A CA 1
ATOM 821 C C . LEU A 1 105 ? 15.719 10.945 -3.68 1 96.06 105 LEU A C 1
ATOM 823 O O . LEU A 1 105 ? 15.578 9.828 -4.184 1 96.06 105 LEU A O 1
ATOM 827 N N . PRO A 1 106 ? 14.734 11.539 -3.168 1 98 106 PRO A N 1
ATOM 828 C CA . PRO A 1 106 ? 13.445 10.836 -3.156 1 98 106 PRO A CA 1
ATOM 829 C C . PRO A 1 106 ? 12.938 10.516 -4.562 1 98 106 PRO A C 1
ATOM 831 O O . PRO A 1 106 ? 12.383 9.438 -4.785 1 98 106 PRO A O 1
ATOM 834 N N . VAL A 1 107 ? 13.078 11.398 -5.48 1 98.25 107 VAL A N 1
ATOM 835 C CA . VAL A 1 107 ? 12.672 11.156 -6.859 1 98.25 107 VAL A CA 1
ATOM 836 C C . VAL A 1 107 ? 13.43 9.953 -7.422 1 98.25 107 VAL A C 1
ATOM 838 O O . VAL A 1 107 ? 12.82 9.047 -8 1 98.25 107 VAL A O 1
ATOM 841 N N . THR A 1 108 ? 14.719 9.953 -7.172 1 98.12 108 THR A N 1
ATOM 842 C CA . THR A 1 108 ? 15.562 8.859 -7.637 1 98.12 108 THR A CA 1
ATOM 843 C C . THR A 1 108 ? 15.188 7.547 -6.957 1 98.12 108 THR A C 1
ATOM 845 O O . THR A 1 108 ? 15.172 6.492 -7.598 1 98.12 108 THR A O 1
ATOM 848 N N . LEU A 1 109 ? 14.883 7.629 -5.715 1 97.69 109 LEU A N 1
ATOM 849 C CA . LEU A 1 109 ? 14.531 6.434 -4.965 1 97.69 109 LEU A CA 1
ATOM 850 C C . LEU A 1 109 ? 13.219 5.844 -5.469 1 97.69 109 LEU A C 1
ATOM 852 O O . LEU A 1 109 ? 13.117 4.637 -5.695 1 97.69 109 LEU A O 1
ATOM 856 N N . HIS A 1 110 ? 12.133 6.656 -5.68 1 98.75 110 HIS A N 1
ATOM 857 C CA . HIS A 1 110 ? 10.859 6.16 -6.184 1 98.75 110 HIS A CA 1
ATOM 858 C C . HIS A 1 110 ? 11.008 5.594 -7.59 1 98.75 110 HIS A C 1
ATOM 860 O O . HIS A 1 110 ? 10.523 4.496 -7.875 1 98.75 110 HIS A O 1
ATOM 866 N N . LEU A 1 111 ? 11.734 6.324 -8.43 1 98.56 111 LEU A N 1
ATOM 867 C CA . LEU A 1 111 ? 11.93 5.879 -9.805 1 98.56 111 LEU A CA 1
ATOM 868 C C . LEU A 1 111 ? 12.766 4.602 -9.844 1 98.56 111 LEU A C 1
ATOM 870 O O . LEU A 1 111 ? 12.391 3.627 -10.492 1 98.56 111 LEU A O 1
ATOM 874 N N . GLY A 1 112 ? 13.883 4.609 -9.164 1 98.38 112 GLY A N 1
ATOM 875 C CA . GLY A 1 112 ? 14.781 3.467 -9.148 1 98.38 112 GLY A CA 1
ATOM 876 C C . GLY A 1 112 ? 14.141 2.207 -8.594 1 98.38 112 GLY A C 1
ATOM 877 O O . GLY A 1 112 ? 14.305 1.123 -9.156 1 98.38 112 GLY A O 1
ATOM 878 N N . THR A 1 113 ? 13.445 2.346 -7.496 1 98.44 113 THR A N 1
ATOM 879 C CA . THR A 1 113 ? 12.773 1.186 -6.918 1 98.44 113 THR A CA 1
ATOM 880 C C . THR A 1 113 ? 11.656 0.698 -7.832 1 98.44 113 THR A C 1
ATOM 882 O O . THR A 1 113 ? 11.453 -0.508 -7.98 1 98.44 113 THR A O 1
ATOM 885 N N . GLY A 1 114 ? 10.891 1.64 -8.438 1 98.81 114 GLY A N 1
ATOM 886 C CA . GLY A 1 114 ? 9.867 1.237 -9.391 1 98.81 114 GLY A CA 1
ATOM 887 C C . GLY A 1 114 ? 10.414 0.415 -10.547 1 98.81 114 GLY A C 1
ATOM 888 O O . GLY A 1 114 ? 9.906 -0.669 -10.836 1 98.81 114 GLY A O 1
ATOM 889 N N . ILE A 1 115 ? 11.5 0.889 -11.164 1 98.81 115 ILE A N 1
ATOM 890 C CA . ILE A 1 115 ? 12.141 0.201 -12.281 1 98.81 115 ILE A CA 1
ATOM 891 C C . ILE A 1 115 ? 12.766 -1.105 -11.789 1 98.81 115 ILE A C 1
ATOM 893 O O . ILE A 1 115 ? 12.703 -2.127 -12.477 1 98.81 115 ILE A O 1
ATOM 897 N N . GLY A 1 116 ? 13.375 -0.982 -10.656 1 98.44 116 GLY A N 1
ATOM 898 C CA . GLY A 1 116 ? 14 -2.172 -10.094 1 98.44 116 GLY A CA 1
ATOM 899 C C . GLY A 1 116 ? 13.016 -3.309 -9.875 1 98.44 116 GLY A C 1
ATOM 900 O O . GLY A 1 116 ? 13.281 -4.449 -10.266 1 98.44 116 GLY A O 1
ATOM 901 N N . TYR A 1 117 ? 11.883 -3.039 -9.195 1 98.81 117 TYR A N 1
ATOM 902 C CA . TYR A 1 117 ? 10.867 -4.062 -8.984 1 98.81 117 TYR A CA 1
ATOM 903 C C . TYR A 1 117 ? 10.383 -4.625 -10.312 1 98.81 117 TYR A C 1
ATOM 905 O O . TYR A 1 117 ? 10.266 -5.844 -10.477 1 98.81 117 TYR A O 1
ATOM 913 N N . LEU A 1 118 ? 10.109 -3.766 -11.25 1 98.5 118 LEU A N 1
ATOM 914 C CA . LEU A 1 118 ? 9.617 -4.219 -12.547 1 98.5 118 LEU A CA 1
ATOM 915 C C . LEU A 1 118 ? 10.648 -5.113 -13.234 1 98.5 118 LEU A C 1
ATOM 917 O O . LEU A 1 118 ? 10.289 -6.137 -13.82 1 98.5 118 LEU A O 1
ATOM 921 N N . GLY A 1 119 ? 11.898 -4.758 -13.195 1 98.25 119 GLY A N 1
ATOM 922 C CA . GLY A 1 119 ? 12.953 -5.59 -13.75 1 98.25 119 GLY A CA 1
ATOM 923 C C . GLY A 1 119 ? 13.016 -6.973 -13.133 1 98.25 119 GLY A C 1
ATOM 924 O O . GLY A 1 119 ? 13.156 -7.969 -13.844 1 98.25 119 GLY A O 1
ATOM 925 N N . TRP A 1 120 ? 12.867 -7.023 -11.805 1 97.81 120 TRP A N 1
ATOM 926 C CA . TRP A 1 120 ? 12.891 -8.312 -11.117 1 97.81 120 TRP A CA 1
ATOM 927 C C . TRP A 1 120 ? 11.68 -9.156 -11.5 1 97.81 120 TRP A C 1
ATOM 929 O O . TRP A 1 120 ? 11.773 -10.383 -11.586 1 97.81 120 TRP A O 1
ATOM 939 N N . VAL A 1 121 ? 10.555 -8.5 -11.648 1 97.94 121 VAL A N 1
ATOM 940 C CA . VAL A 1 121 ? 9.367 -9.219 -12.102 1 97.94 121 VAL A CA 1
ATOM 941 C C . VAL A 1 121 ? 9.641 -9.883 -13.445 1 97.94 121 VAL A C 1
ATOM 943 O O . VAL A 1 121 ? 9.391 -11.078 -13.625 1 97.94 121 VAL A O 1
ATOM 946 N N . VAL A 1 122 ? 10.219 -9.18 -14.406 1 97.62 122 VAL A N 1
ATOM 947 C CA . VAL A 1 122 ? 10.516 -9.695 -15.742 1 97.62 122 VAL A CA 1
ATOM 948 C C . VAL A 1 122 ? 11.5 -10.859 -15.633 1 97.62 122 VAL A C 1
ATOM 950 O O . VAL A 1 122 ? 11.305 -11.906 -16.25 1 97.62 122 VAL A O 1
ATOM 953 N N . TYR A 1 123 ? 12.484 -10.664 -14.781 1 97.5 123 TYR A N 1
ATOM 954 C CA . TYR A 1 123 ? 13.5 -11.695 -14.594 1 97.5 123 TYR A CA 1
ATOM 955 C C . TYR A 1 123 ? 12.883 -12.969 -14.016 1 97.5 123 TYR A C 1
ATOM 957 O O . TYR A 1 123 ? 13.133 -14.07 -14.508 1 97.5 123 TYR A O 1
ATOM 965 N N . LEU A 1 124 ? 12.062 -12.867 -12.969 1 96 124 LEU A N 1
ATOM 966 C CA . LEU A 1 124 ? 11.508 -14.023 -12.281 1 96 124 LEU A CA 1
ATOM 967 C C . LEU A 1 124 ? 10.5 -14.758 -13.164 1 96 124 LEU A C 1
ATOM 969 O O . LEU A 1 124 ? 10.391 -15.984 -13.102 1 96 124 LEU A O 1
ATOM 973 N N . CYS A 1 125 ? 9.797 -14.016 -13.984 1 93.5 125 CYS A N 1
ATOM 974 C CA . CYS A 1 125 ? 8.797 -14.617 -14.859 1 93.5 125 CYS A CA 1
ATOM 975 C C . CYS A 1 125 ? 9.453 -15.344 -16.031 1 93.5 125 CYS A C 1
ATOM 977 O O . CYS A 1 125 ? 8.867 -16.266 -16.594 1 93.5 125 CYS A O 1
ATOM 979 N N . LYS A 1 126 ? 10.664 -15.047 -16.359 1 93.25 126 LYS A N 1
ATOM 980 C CA . LYS A 1 126 ? 11.359 -15.656 -17.484 1 93.25 126 LYS A CA 1
ATOM 981 C C . LYS A 1 126 ? 12.234 -16.812 -17.031 1 93.25 126 LYS A C 1
ATOM 983 O O . LYS A 1 126 ? 12.773 -17.562 -17.859 1 93.25 126 LYS A O 1
ATOM 988 N N . ASN A 1 127 ? 12.453 -17.016 -15.758 1 86.75 127 ASN A N 1
ATOM 989 C CA . ASN A 1 127 ? 13.344 -18.047 -15.219 1 86.75 127 ASN A CA 1
ATOM 990 C C . ASN A 1 127 ? 12.633 -18.938 -14.211 1 86.75 127 ASN A C 1
ATOM 992 O O . ASN A 1 127 ? 13.008 -20.094 -14.023 1 86.75 127 ASN A O 1
ATOM 996 N N . MET B 1 1 ? -15.117 -21.625 -12.359 1 77.62 1 MET B N 1
ATOM 997 C CA . MET B 1 1 ? -15.484 -20.734 -11.266 1 77.62 1 MET B CA 1
ATOM 998 C C . MET B 1 1 ? -16.922 -20.219 -11.438 1 77.62 1 MET B C 1
ATOM 1000 O O . MET B 1 1 ? -17.359 -19.969 -12.555 1 77.62 1 MET B O 1
ATOM 1004 N N . SER B 1 2 ? -17.688 -20.172 -10.375 1 90.12 2 SER B N 1
ATOM 1005 C CA . SER B 1 2 ? -19.078 -19.781 -10.438 1 90.12 2 SER B CA 1
ATOM 1006 C C . SER B 1 2 ? -19.234 -18.281 -10.711 1 90.12 2 SER B C 1
ATOM 1008 O O . SER B 1 2 ? -18.281 -17.516 -10.539 1 90.12 2 SER B O 1
ATOM 1010 N N . PHE B 1 3 ? -20.359 -17.953 -11.234 1 93.38 3 PHE B N 1
ATOM 1011 C CA . PHE B 1 3 ? -20.688 -16.562 -11.5 1 93.38 3 PHE B CA 1
ATOM 1012 C C . PHE B 1 3 ? -20.562 -15.727 -10.234 1 93.38 3 PHE B C 1
ATOM 1014 O O . PHE B 1 3 ? -20.094 -14.594 -10.273 1 93.38 3 PHE B O 1
ATOM 1021 N N . PHE B 1 4 ? -21 -16.281 -9.164 1 94.81 4 PHE B N 1
ATOM 1022 C CA . PHE B 1 4 ? -20.938 -15.586 -7.879 1 94.81 4 PHE B CA 1
ATOM 1023 C C . PHE B 1 4 ? -19.5 -15.25 -7.504 1 94.81 4 PHE B C 1
ATOM 1025 O O . PHE B 1 4 ? -19.203 -14.133 -7.082 1 94.81 4 PHE B O 1
ATOM 1032 N N . VAL B 1 5 ? -18.562 -16.188 -7.656 1 96.19 5 VAL B N 1
ATOM 1033 C CA . VAL B 1 5 ? -17.172 -15.984 -7.316 1 96.19 5 VAL B CA 1
ATOM 1034 C C . VAL B 1 5 ? -16.562 -14.898 -8.211 1 96.19 5 VAL B C 1
ATOM 1036 O O . VAL B 1 5 ? -15.883 -13.992 -7.727 1 96.19 5 VAL B O 1
ATOM 1039 N N . GLU B 1 6 ? -16.891 -14.992 -9.438 1 96.75 6 GLU B N 1
ATOM 1040 C CA . GLU B 1 6 ? -16.422 -13.977 -10.375 1 96.75 6 GLU B CA 1
ATOM 1041 C C . GLU B 1 6 ? -16.938 -12.594 -9.992 1 96.75 6 GLU B C 1
ATOM 1043 O O . GLU B 1 6 ? -16.172 -11.617 -10.016 1 96.75 6 GLU B O 1
ATOM 1048 N N . PHE B 1 7 ? -18.188 -12.555 -9.742 1 97.19 7 PHE B N 1
ATOM 1049 C CA . PHE B 1 7 ? -18.812 -11.297 -9.344 1 97.19 7 PHE B CA 1
ATOM 1050 C C . PHE B 1 7 ? -18.109 -10.719 -8.117 1 97.19 7 PHE B C 1
ATOM 1052 O O . PHE B 1 7 ? -17.812 -9.523 -8.07 1 97.19 7 PHE B O 1
ATOM 1059 N N . CYS B 1 8 ? -17.797 -11.484 -7.059 1 97.44 8 CYS B N 1
ATOM 1060 C CA . CYS B 1 8 ? -17.156 -11.031 -5.828 1 97.44 8 CYS B CA 1
ATOM 1061 C C . CYS B 1 8 ? -15.742 -10.523 -6.102 1 97.44 8 CYS B C 1
ATOM 1063 O O . CYS B 1 8 ? -15.352 -9.477 -5.586 1 97.44 8 CYS B O 1
ATOM 1065 N N . ILE B 1 9 ? -15.047 -11.211 -6.934 1 98.25 9 ILE B N 1
ATOM 1066 C CA . ILE B 1 9 ? -13.68 -10.805 -7.23 1 98.25 9 ILE B CA 1
ATOM 1067 C C . ILE B 1 9 ? -13.688 -9.477 -7.988 1 98.25 9 ILE B C 1
ATOM 1069 O O . ILE B 1 9 ? -12.906 -8.57 -7.676 1 98.25 9 ILE B O 1
ATOM 1073 N N . PHE B 1 10 ? -14.617 -9.297 -8.93 1 98.12 10 PHE B N 1
ATOM 1074 C CA . PHE B 1 10 ? -14.727 -8.039 -9.648 1 98.12 10 PHE B CA 1
ATOM 1075 C C . PHE B 1 10 ? -15.094 -6.898 -8.703 1 98.12 10 PHE B C 1
ATOM 1077 O O . PHE B 1 10 ? -14.562 -5.793 -8.82 1 98.12 10 PHE B O 1
ATOM 1084 N N . THR B 1 11 ? -15.945 -7.164 -7.785 1 98.25 11 THR B N 1
ATOM 1085 C CA . THR B 1 11 ? -16.359 -6.145 -6.82 1 98.25 11 THR B CA 1
ATOM 1086 C C . THR B 1 11 ? -15.18 -5.73 -5.941 1 98.25 11 THR B C 1
ATOM 1088 O O . THR B 1 11 ? -14.977 -4.543 -5.688 1 98.25 11 THR B O 1
ATOM 1091 N N . ILE B 1 12 ? -14.375 -6.684 -5.52 1 98.38 12 ILE B N 1
ATOM 1092 C CA . ILE B 1 12 ? -13.219 -6.398 -4.684 1 98.38 12 ILE B CA 1
ATOM 1093 C C . ILE B 1 12 ? -12.219 -5.551 -5.461 1 98.38 12 ILE B C 1
ATOM 1095 O O . ILE B 1 12 ? -11.727 -4.539 -4.953 1 98.38 12 ILE B O 1
ATOM 1099 N N . GLY B 1 13 ? -11.945 -5.945 -6.699 1 98.75 13 GLY B N 1
ATOM 1100 C CA . GLY B 1 13 ? -11.039 -5.18 -7.535 1 98.75 13 GLY B CA 1
ATOM 1101 C C . GLY B 1 13 ? -11.531 -3.771 -7.816 1 98.75 13 GLY B C 1
ATOM 1102 O O . GLY B 1 13 ? -10.773 -2.807 -7.691 1 98.75 13 GLY B O 1
ATOM 1103 N N . PHE B 1 14 ? -12.828 -3.637 -8.102 1 98.62 14 PHE B N 1
ATOM 1104 C CA . PHE B 1 14 ? -13.398 -2.34 -8.445 1 98.62 14 PHE B CA 1
ATOM 1105 C C . PHE B 1 14 ? -13.477 -1.441 -7.215 1 98.62 14 PHE B C 1
ATOM 1107 O O . PHE B 1 14 ? -13.273 -0.229 -7.312 1 98.62 14 PHE B O 1
ATOM 1114 N N . THR B 1 15 ? -13.828 -2.037 -6.133 1 98.44 15 THR B N 1
ATOM 1115 C CA . THR B 1 15 ? -13.898 -1.234 -4.914 1 98.44 15 THR B CA 1
ATOM 1116 C C . THR B 1 15 ? -12.531 -0.631 -4.586 1 98.44 15 THR B C 1
ATOM 1118 O O . THR B 1 15 ? -12.445 0.533 -4.191 1 98.44 15 THR B O 1
ATOM 1121 N N . SER B 1 16 ? -11.5 -1.377 -4.73 1 98.69 16 SER B N 1
ATOM 1122 C CA . SER B 1 16 ? -10.156 -0.856 -4.484 1 98.69 16 SER B CA 1
ATOM 1123 C C . SER B 1 16 ? -9.789 0.219 -5.504 1 98.69 16 SER B C 1
ATOM 1125 O O . SER B 1 16 ? -9.281 1.279 -5.133 1 98.69 16 SER B O 1
ATOM 1127 N N . LEU B 1 17 ? -10.078 -0.02 -6.758 1 98.88 17 LEU B N 1
ATOM 1128 C CA . LEU B 1 17 ? -9.766 0.931 -7.82 1 98.88 17 LEU B CA 1
ATOM 1129 C C . LEU B 1 17 ? -10.531 2.236 -7.625 1 98.88 17 LEU B C 1
ATOM 1131 O O . LEU B 1 17 ? -9.938 3.316 -7.645 1 98.88 17 LEU B O 1
ATOM 1135 N N . VAL B 1 18 ? -11.797 2.141 -7.422 1 98.75 18 VAL B N 1
ATOM 1136 C CA . VAL B 1 18 ? -12.656 3.309 -7.246 1 98.75 18 VAL B CA 1
ATOM 1137 C C . VAL B 1 18 ? -12.305 4.023 -5.945 1 98.75 18 VAL B C 1
ATOM 1139 O O . VAL B 1 18 ? -12.297 5.254 -5.887 1 98.75 18 VAL B O 1
ATOM 1142 N N . GLY B 1 19 ? -12.039 3.236 -4.91 1 98.56 19 GLY B N 1
ATOM 1143 C CA . GLY B 1 19 ? -11.586 3.844 -3.67 1 98.56 19 GLY B CA 1
ATOM 1144 C C . GLY B 1 19 ? -10.359 4.727 -3.854 1 98.56 19 GLY B C 1
ATOM 1145 O O . GLY B 1 19 ? -10.312 5.84 -3.33 1 98.56 19 GLY B O 1
ATOM 1146 N N . GLY B 1 20 ? -9.328 4.246 -4.57 1 98.88 20 GLY B N 1
ATOM 1147 C CA . GLY B 1 20 ? -8.156 5.043 -4.875 1 98.88 20 GLY B CA 1
ATOM 1148 C C . GLY B 1 20 ? -8.469 6.285 -5.691 1 98.88 20 GLY B C 1
ATOM 1149 O O . GLY B 1 20 ? -7.938 7.363 -5.418 1 98.88 20 GLY B O 1
ATOM 1150 N N . LEU B 1 21 ? -9.32 6.152 -6.617 1 98.81 21 LEU B N 1
ATOM 1151 C CA . LEU B 1 21 ? -9.703 7.289 -7.449 1 98.81 21 LEU B CA 1
ATOM 1152 C C . LEU B 1 21 ? -10.453 8.336 -6.637 1 98.81 21 LEU B C 1
ATOM 1154 O O . LEU B 1 21 ? -10.258 9.539 -6.82 1 98.81 21 LEU B O 1
ATOM 1158 N N . LEU B 1 22 ? -11.32 7.922 -5.773 1 98.69 22 LEU B N 1
ATOM 1159 C CA . LEU B 1 22 ? -12.055 8.844 -4.906 1 98.69 22 LEU B CA 1
ATOM 1160 C C . LEU B 1 22 ? -11.102 9.57 -3.963 1 98.69 22 LEU B C 1
ATOM 1162 O O . LEU B 1 22 ? -11.297 10.742 -3.656 1 98.69 22 LEU B O 1
ATOM 1166 N N . ALA B 1 23 ? -10.078 8.836 -3.504 1 98.88 23 ALA B N 1
ATOM 1167 C CA . ALA B 1 23 ? -9.086 9.469 -2.643 1 98.88 23 ALA B CA 1
ATOM 1168 C C . ALA B 1 23 ? -8.328 10.57 -3.387 1 98.88 23 ALA B C 1
ATOM 1170 O O . ALA B 1 23 ? -7.961 11.586 -2.797 1 98.88 23 ALA B O 1
ATOM 1171 N N . LEU B 1 24 ? -8.117 10.375 -4.699 1 98.81 24 LEU B N 1
ATOM 1172 C CA . LEU B 1 24 ? -7.484 11.414 -5.504 1 98.81 24 LEU B CA 1
ATOM 1173 C C . LEU B 1 24 ? -8.43 12.586 -5.715 1 98.81 24 LEU B C 1
ATOM 1175 O O . LEU B 1 24 ? -8.008 13.75 -5.699 1 98.81 24 LEU B O 1
ATOM 1179 N N . HIS B 1 25 ? -9.688 12.297 -5.859 1 98.5 25 HIS B N 1
ATOM 1180 C CA . HIS B 1 25 ? -10.695 13.297 -6.188 1 98.5 25 HIS B CA 1
ATOM 1181 C C . HIS B 1 25 ? -11.078 14.109 -4.953 1 98.5 25 HIS B C 1
ATOM 1183 O O . HIS B 1 25 ? -11.281 15.32 -5.039 1 98.5 25 HIS B O 1
ATOM 1189 N N . ASN B 1 26 ? -11.242 13.523 -3.832 1 98.62 26 ASN B N 1
ATOM 1190 C CA . ASN B 1 26 ? -11.609 14.148 -2.566 1 98.62 26 ASN B CA 1
ATOM 1191 C C . ASN B 1 26 ? -10.734 13.648 -1.419 1 98.62 26 ASN B C 1
ATOM 1193 O O . ASN B 1 26 ? -11.219 12.938 -0.532 1 98.62 26 ASN B O 1
ATOM 1197 N N . PRO B 1 27 ? -9.523 14.125 -1.43 1 98.69 27 PRO B N 1
ATOM 1198 C CA . PRO B 1 27 ? -8.602 13.594 -0.424 1 98.69 27 PRO B CA 1
ATOM 1199 C C . PRO B 1 27 ? -8.992 13.984 1 1 98.69 27 PRO B C 1
ATOM 1201 O O . PRO B 1 27 ? -8.695 13.258 1.948 1 98.69 27 PRO B O 1
ATOM 1204 N N . ARG B 1 28 ? -9.695 15.047 1.188 1 98.5 28 ARG B N 1
ATOM 1205 C CA . ARG B 1 28 ? -10.078 15.477 2.529 1 98.5 28 ARG B CA 1
ATOM 1206 C C . ARG B 1 28 ? -11.023 14.469 3.178 1 98.5 28 ARG B C 1
ATOM 1208 O O . ARG B 1 28 ? -10.93 14.211 4.379 1 98.5 28 ARG B O 1
ATOM 1215 N N . ASN B 1 29 ? -11.883 13.922 2.383 1 98.19 29 ASN B N 1
ATOM 1216 C CA . ASN B 1 29 ? -12.867 12.977 2.904 1 98.19 29 ASN B CA 1
ATOM 1217 C C . ASN B 1 29 ? -12.203 11.695 3.398 1 98.19 29 ASN B C 1
ATOM 1219 O O . ASN B 1 29 ? -12.82 10.906 4.117 1 98.19 29 ASN B O 1
ATOM 1223 N N . GLN B 1 30 ? -10.961 11.445 3.041 1 98.69 30 GLN B N 1
ATOM 1224 C CA . GLN B 1 30 ? -10.266 10.211 3.387 1 98.69 30 GLN B CA 1
ATOM 1225 C C . GLN B 1 30 ? -9.969 10.148 4.883 1 98.69 30 GLN B C 1
ATOM 1227 O O . GLN B 1 30 ? -9.898 9.062 5.461 1 98.69 30 GLN B O 1
ATOM 1232 N N . TYR B 1 31 ? -9.867 11.297 5.516 1 98.38 31 TYR B N 1
ATOM 1233 C CA . TYR B 1 31 ? -9.641 11.289 6.957 1 98.38 31 TYR B CA 1
ATOM 1234 C C . TYR B 1 31 ? -10.836 10.688 7.691 1 98.38 31 TYR B C 1
ATOM 1236 O O . TYR B 1 31 ? -10.672 9.844 8.57 1 98.38 31 TYR B O 1
ATOM 1244 N N . LYS B 1 32 ? -11.984 11.094 7.293 1 97.69 32 LYS B N 1
ATOM 1245 C CA . LYS B 1 32 ? -13.203 10.531 7.879 1 97.69 32 LYS B CA 1
ATOM 1246 C C . LYS B 1 32 ? -13.352 9.055 7.523 1 97.69 32 LYS B C 1
ATOM 1248 O O . LYS B 1 32 ? -13.648 8.234 8.391 1 97.69 32 LYS B O 1
ATOM 1253 N N . LEU B 1 33 ? -13.102 8.695 6.336 1 97.81 33 LEU B N 1
ATOM 1254 C CA . LEU B 1 33 ? -13.289 7.332 5.844 1 97.81 33 LEU B CA 1
ATO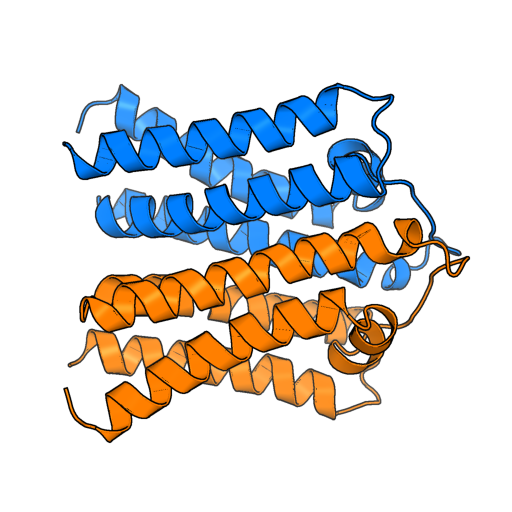M 1255 C C . LEU B 1 33 ? -12.312 6.371 6.512 1 97.81 33 LEU B C 1
ATOM 1257 O O . LEU B 1 33 ? -12.641 5.203 6.746 1 97.81 33 LEU B O 1
ATOM 1261 N N . ARG B 1 34 ? -11.164 6.883 6.82 1 98.38 34 ARG B N 1
ATOM 1262 C CA . ARG B 1 34 ? -10.133 6.016 7.383 1 98.38 34 ARG B CA 1
ATOM 1263 C C . ARG B 1 34 ? -10.141 6.074 8.906 1 98.38 34 ARG B C 1
ATOM 1265 O O . ARG B 1 34 ? -9.422 5.32 9.562 1 98.38 34 ARG B O 1
ATOM 1272 N N . GLY B 1 35 ? -10.938 7.02 9.469 1 98.44 35 GLY B N 1
ATOM 1273 C CA . GLY B 1 35 ? -11.094 7.094 10.906 1 98.44 35 GLY B CA 1
ATOM 1274 C C . GLY B 1 35 ? -9.938 7.797 11.602 1 98.44 35 GLY B C 1
ATOM 1275 O O . GLY B 1 35 ? -9.578 7.449 12.727 1 98.44 35 GLY B O 1
ATOM 1276 N N . ILE B 1 36 ? -9.312 8.797 10.898 1 98.38 36 ILE B N 1
ATOM 1277 C CA . ILE B 1 36 ? -8.188 9.516 11.484 1 98.38 36 ILE B CA 1
ATOM 1278 C C . ILE B 1 36 ? -8.477 11.008 11.492 1 98.38 36 ILE B C 1
ATOM 1280 O O . ILE B 1 36 ? -9.234 11.508 10.664 1 98.38 36 ILE B O 1
ATOM 1284 N N . PRO B 1 37 ? -7.93 11.672 12.477 1 97.81 37 PRO B N 1
ATOM 1285 C CA . PRO B 1 37 ? -8.18 13.109 12.5 1 97.81 37 PRO B CA 1
ATOM 1286 C C . PRO B 1 37 ? -7.441 13.859 11.391 1 97.81 37 PRO B C 1
ATOM 1288 O O . PRO B 1 37 ? -6.363 13.438 10.969 1 97.81 37 PRO B O 1
ATOM 1291 N N . ASP B 1 38 ? -8.086 14.891 10.93 1 97.81 38 ASP B N 1
ATOM 1292 C CA . ASP B 1 38 ? -7.426 15.797 10 1 97.81 38 ASP B CA 1
ATOM 1293 C C . ASP B 1 38 ? -6.52 16.781 10.734 1 97.81 38 ASP B C 1
ATOM 1295 O O . ASP B 1 38 ? -6.996 17.75 11.32 1 97.81 38 ASP B O 1
ATOM 1299 N N . MET B 1 39 ? -5.203 16.562 10.672 1 97.38 39 MET B N 1
ATOM 1300 C CA . MET B 1 39 ? -4.23 17.359 11.422 1 97.38 39 MET B CA 1
ATOM 1301 C C . MET B 1 39 ? -3.391 18.219 10.484 1 97.38 39 MET B C 1
ATOM 1303 O O . MET B 1 39 ? -2.256 18.562 10.812 1 97.38 39 MET B O 1
ATOM 1307 N N . ARG B 1 40 ? -3.904 18.5 9.312 1 97.69 40 ARG B N 1
ATOM 1308 C CA . ARG B 1 40 ? -3.197 19.328 8.344 1 97.69 40 ARG B CA 1
ATOM 1309 C C . ARG B 1 40 ? -3.273 20.797 8.742 1 97.69 40 ARG B C 1
ATOM 1311 O O . ARG B 1 40 ? -4.211 21.219 9.43 1 97.69 40 ARG B O 1
ATOM 1318 N N . SER B 1 41 ? -2.312 21.484 8.195 1 96.75 41 SER B N 1
ATOM 1319 C CA . SER B 1 41 ? -2.24 22.906 8.531 1 96.75 41 SER B CA 1
ATOM 1320 C C . SER B 1 41 ? -2.812 23.766 7.414 1 96.75 41 SER B C 1
ATOM 1322 O O . SER B 1 41 ? -2.998 24.969 7.586 1 96.75 41 SER B O 1
ATOM 1324 N N . SER B 1 42 ? -3.016 23.141 6.23 1 96 42 SER B N 1
ATOM 1325 C CA . SER B 1 42 ? -3.467 23.938 5.09 1 96 42 SER B CA 1
ATOM 1326 C C . SER B 1 42 ? -4.273 23.094 4.113 1 96 42 SER B C 1
ATOM 1328 O O . SER B 1 42 ? -4.344 21.859 4.258 1 96 42 SER B O 1
ATOM 1330 N N . GLU B 1 43 ? -4.832 23.75 3.119 1 95.69 43 GLU B N 1
ATOM 1331 C CA . GLU B 1 43 ? -5.594 23.078 2.066 1 95.69 43 GLU B CA 1
ATOM 1332 C C . GLU B 1 43 ? -4.742 22.891 0.813 1 95.69 43 GLU B C 1
ATOM 1334 O O . GLU B 1 43 ? -5.246 22.438 -0.221 1 95.69 43 GLU B O 1
ATOM 1339 N N . ASP B 1 44 ? -3.439 23.156 0.932 1 97.31 44 ASP B N 1
ATOM 1340 C CA . ASP B 1 44 ? -2.523 22.953 -0.185 1 97.31 44 ASP B CA 1
ATOM 1341 C C . ASP B 1 44 ? -2.51 21.484 -0.608 1 97.31 44 ASP B C 1
ATOM 1343 O O . ASP B 1 44 ? -2.496 20.578 0.238 1 97.31 44 ASP B O 1
ATOM 1347 N N . PRO B 1 45 ? -2.566 21.25 -1.871 1 98.12 45 PRO B N 1
ATOM 1348 C CA . PRO B 1 45 ? -2.516 19.859 -2.338 1 98.12 45 PRO B CA 1
ATOM 1349 C C . PRO B 1 45 ? -1.349 19.078 -1.736 1 98.12 45 PRO B C 1
ATOM 1351 O O . PRO B 1 45 ? -1.454 17.875 -1.528 1 98.12 45 PRO B O 1
ATOM 1354 N N . ALA B 1 46 ? -0.314 19.734 -1.366 1 98.19 46 ALA B N 1
ATOM 1355 C CA . ALA B 1 46 ? 0.852 19.094 -0.763 1 98.19 46 ALA B CA 1
ATOM 1356 C C . ALA B 1 46 ? 0.496 18.469 0.579 1 98.19 46 ALA B C 1
ATOM 1358 O O . ALA B 1 46 ? 1.116 17.484 0.993 1 98.19 46 ALA B O 1
ATOM 1359 N N . SER B 1 47 ? -0.499 19.016 1.263 1 98.31 47 SER B N 1
ATOM 1360 C CA . SER B 1 47 ? -0.901 18.484 2.566 1 98.31 47 SER B CA 1
ATOM 1361 C C . SER B 1 47 ? -1.59 17.141 2.436 1 98.31 47 SER B C 1
ATOM 1363 O O . SER B 1 47 ? -1.771 16.422 3.428 1 98.31 47 SER B O 1
ATOM 1365 N N . PHE B 1 48 ? -1.91 16.688 1.139 1 98.75 48 PHE B N 1
ATOM 1366 C CA . PHE B 1 48 ? -2.594 15.43 0.884 1 98.75 48 PHE B CA 1
ATOM 1367 C C . PHE B 1 48 ? -1.639 14.414 0.273 1 98.75 48 PHE B C 1
ATOM 1369 O O . PHE B 1 48 ? -2.064 13.344 -0.172 1 98.75 48 PHE B O 1
ATOM 1376 N N . ALA B 1 49 ? -0.383 14.727 0.242 1 98.81 49 ALA B N 1
ATOM 1377 C CA . ALA B 1 49 ? 0.589 13.891 -0.458 1 98.81 49 ALA B CA 1
ATOM 1378 C C . ALA B 1 49 ? 0.518 12.438 0.026 1 98.81 49 ALA B C 1
ATOM 1380 O O . ALA B 1 49 ? 0.562 11.508 -0.779 1 98.81 49 ALA B O 1
ATOM 1381 N N . LEU B 1 50 ? 0.362 12.234 1.302 1 98.88 50 LEU B N 1
ATOM 1382 C CA . LEU B 1 50 ? 0.307 10.875 1.834 1 98.88 50 LEU B CA 1
ATOM 1383 C C . LEU B 1 50 ? -0.976 10.172 1.401 1 98.88 50 LEU B C 1
ATOM 1385 O O . LEU B 1 50 ? -0.98 8.961 1.178 1 98.88 50 LEU B O 1
ATOM 1389 N N . ILE B 1 51 ? -2.045 10.906 1.282 1 98.94 51 ILE B N 1
ATOM 1390 C CA . ILE B 1 51 ? -3.289 10.336 0.781 1 98.94 51 ILE B CA 1
ATOM 1391 C C . ILE B 1 51 ? -3.125 9.945 -0.687 1 98.94 51 ILE B C 1
ATOM 1393 O O . ILE B 1 51 ? -3.611 8.898 -1.116 1 98.94 51 ILE B O 1
ATOM 1397 N N . TYR B 1 52 ? -2.43 10.734 -1.422 1 98.94 52 TYR B N 1
ATOM 1398 C CA . TYR B 1 52 ? -2.176 10.391 -2.816 1 98.94 52 TYR B CA 1
ATOM 1399 C C . TYR B 1 52 ? -1.33 9.125 -2.922 1 98.94 52 TYR B C 1
ATOM 1401 O O . TYR B 1 52 ? -1.547 8.297 -3.811 1 98.94 52 TYR B O 1
ATOM 1409 N N . MET B 1 53 ? -0.41 8.969 -2.059 1 98.94 53 MET B N 1
ATOM 1410 C CA . MET B 1 53 ? 0.413 7.766 -2.064 1 98.94 53 MET B CA 1
ATOM 1411 C C . MET B 1 53 ? -0.408 6.543 -1.662 1 98.94 53 MET B C 1
ATOM 1413 O O . MET B 1 53 ? -0.229 5.461 -2.219 1 98.94 53 MET B O 1
ATOM 1417 N N . LEU B 1 54 ? -1.312 6.707 -0.727 1 98.94 54 LEU B N 1
ATOM 1418 C CA . LEU B 1 54 ? -2.217 5.617 -0.372 1 98.94 54 LEU B CA 1
ATOM 1419 C C . LEU B 1 54 ? -3.18 5.316 -1.517 1 98.94 54 LEU B C 1
ATOM 1421 O O . LEU B 1 54 ? -3.506 4.156 -1.77 1 98.94 54 LEU B O 1
ATOM 1425 N N . ALA B 1 55 ? -3.604 6.375 -2.209 1 98.94 55 ALA B N 1
ATOM 1426 C CA . ALA B 1 55 ? -4.461 6.203 -3.379 1 98.94 55 ALA B CA 1
ATOM 1427 C C . ALA B 1 55 ? -3.768 5.371 -4.453 1 98.94 55 ALA B C 1
ATOM 1429 O O . ALA B 1 55 ? -4.391 4.512 -5.082 1 98.94 55 ALA B O 1
ATOM 1430 N N . ALA B 1 56 ? -2.541 5.66 -4.684 1 98.88 56 ALA B N 1
ATOM 1431 C CA . ALA B 1 56 ? -1.77 4.895 -5.66 1 98.88 56 ALA B CA 1
ATOM 1432 C C . ALA B 1 56 ? -1.764 3.41 -5.309 1 98.88 56 ALA B C 1
ATOM 1434 O O . ALA B 1 56 ? -1.839 2.557 -6.195 1 98.88 56 ALA B O 1
ATOM 1435 N N . ARG B 1 57 ? -1.616 3.057 -4.023 1 98.88 57 ARG B N 1
ATOM 1436 C CA . ARG B 1 57 ? -1.649 1.665 -3.584 1 98.88 57 ARG B CA 1
ATOM 1437 C C . ARG B 1 57 ? -3.016 1.041 -3.85 1 98.88 57 ARG B C 1
ATOM 1439 O O . ARG B 1 57 ? -3.105 -0.048 -4.418 1 98.88 57 ARG B O 1
ATOM 1446 N N . ASP B 1 58 ? -4.094 1.756 -3.516 1 98.88 58 ASP B N 1
ATOM 1447 C CA . ASP B 1 58 ? -5.434 1.231 -3.756 1 98.88 58 ASP B CA 1
ATOM 1448 C C . ASP B 1 58 ? -5.68 1.011 -5.246 1 98.88 58 ASP B C 1
ATOM 1450 O O . ASP B 1 58 ? -6.223 -0.023 -5.645 1 98.88 58 ASP B O 1
ATOM 1454 N N . ILE B 1 59 ? -5.277 1.893 -6.027 1 98.94 59 ILE B N 1
ATOM 1455 C CA . ILE B 1 59 ? -5.422 1.778 -7.473 1 98.94 59 ILE B CA 1
ATOM 1456 C C . ILE B 1 59 ? -4.613 0.587 -7.98 1 98.94 59 ILE B C 1
ATOM 1458 O O . ILE B 1 59 ? -5.098 -0.196 -8.797 1 98.94 59 ILE B O 1
ATOM 1462 N N . SER B 1 60 ? -3.428 0.446 -7.539 1 98.94 60 SER B N 1
ATOM 1463 C CA . SER B 1 60 ? -2.576 -0.671 -7.938 1 98.94 60 SER B CA 1
ATOM 1464 C C . SER B 1 60 ? -3.229 -2.01 -7.605 1 98.94 60 SER B C 1
ATOM 1466 O O . SER B 1 60 ? -3.303 -2.898 -8.453 1 98.94 60 SER B O 1
ATOM 1468 N N . PHE B 1 61 ? -3.752 -2.137 -6.375 1 98.88 61 PHE B N 1
ATOM 1469 C CA . PHE B 1 61 ? -4.414 -3.379 -5.992 1 98.88 61 PHE B CA 1
ATOM 1470 C C . PHE B 1 61 ? -5.602 -3.66 -6.906 1 98.88 61 PHE B C 1
ATOM 1472 O O . PHE B 1 61 ? -5.777 -4.785 -7.379 1 98.88 61 PHE B O 1
ATOM 1479 N N . GLY B 1 62 ? -6.402 -2.641 -7.121 1 98.88 62 GLY B N 1
ATOM 1480 C CA . GLY B 1 62 ? -7.566 -2.814 -7.973 1 98.88 62 GLY B CA 1
ATOM 1481 C C . GLY B 1 62 ? -7.219 -3.258 -9.383 1 98.88 62 GLY B C 1
ATOM 1482 O O . GLY B 1 62 ? -7.801 -4.211 -9.898 1 98.88 62 GLY B O 1
ATOM 1483 N N . ILE B 1 63 ? -6.266 -2.627 -10 1 98.81 63 ILE B N 1
ATOM 1484 C CA . ILE B 1 63 ? -5.852 -2.957 -11.359 1 98.81 63 ILE B CA 1
ATOM 1485 C C . ILE B 1 63 ? -5.336 -4.391 -11.406 1 98.81 63 ILE B C 1
ATOM 1487 O O . ILE B 1 63 ? -5.676 -5.152 -12.312 1 98.81 63 ILE B O 1
ATOM 1491 N N . PHE B 1 64 ? -4.574 -4.785 -10.438 1 98.69 64 PHE B N 1
ATOM 1492 C CA . PHE B 1 64 ? -3.965 -6.113 -10.477 1 98.69 64 PHE B CA 1
ATOM 1493 C C . PHE B 1 64 ? -5.016 -7.195 -10.266 1 98.69 64 PHE B C 1
ATOM 1495 O O . PHE B 1 64 ? -4.988 -8.234 -10.93 1 98.69 64 PHE B O 1
ATOM 1502 N N . ILE B 1 65 ? -5.938 -6.949 -9.344 1 98.75 65 ILE B N 1
ATOM 1503 C CA . ILE B 1 65 ? -6.984 -7.938 -9.117 1 98.75 65 ILE B CA 1
ATOM 1504 C C . ILE B 1 65 ? -7.836 -8.086 -10.375 1 98.75 65 ILE B C 1
ATOM 1506 O O . ILE B 1 65 ? -8.109 -9.203 -10.828 1 98.75 65 ILE B O 1
ATOM 1510 N N . LEU B 1 66 ? -8.195 -7.035 -10.992 1 98.75 66 LEU B N 1
ATOM 1511 C CA . LEU B 1 66 ? -9.031 -7.074 -12.188 1 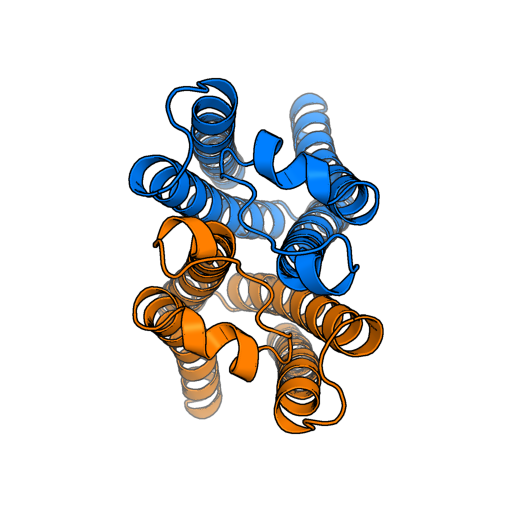98.75 66 LEU B CA 1
ATOM 1512 C C . LEU B 1 66 ? -8.281 -7.715 -13.352 1 98.75 66 LEU B C 1
ATOM 1514 O O . LEU B 1 66 ? -8.844 -8.539 -14.078 1 98.75 66 LEU B O 1
ATOM 1518 N N . ALA B 1 67 ? -7.031 -7.32 -13.547 1 98 67 ALA B N 1
ATOM 1519 C CA . ALA B 1 67 ? -6.234 -7.887 -14.625 1 98 67 ALA B CA 1
ATOM 1520 C C . ALA B 1 67 ? -6.105 -9.398 -14.477 1 98 67 ALA B C 1
ATOM 1522 O O . ALA B 1 67 ? -6.242 -10.141 -15.453 1 98 67 ALA B O 1
ATOM 1523 N N . HIS B 1 68 ? -5.832 -9.891 -13.273 1 97.75 68 HIS B N 1
ATOM 1524 C CA . HIS B 1 68 ? -5.664 -11.32 -13.055 1 97.75 68 HIS B CA 1
ATOM 1525 C C . HIS B 1 68 ? -7 -12.055 -13.109 1 97.75 68 HIS B C 1
ATOM 1527 O O . HIS B 1 68 ? -7.051 -13.25 -13.383 1 97.75 68 HIS B O 1
ATOM 1533 N N . GLN B 1 69 ? -8.086 -11.281 -12.805 1 97.44 69 GLN B N 1
ATOM 1534 C CA . GLN B 1 69 ? -9.406 -11.891 -12.961 1 97.44 69 GLN B CA 1
ATOM 1535 C C . GLN B 1 69 ? -9.703 -12.18 -14.43 1 97.44 69 GLN B C 1
ATOM 1537 O O . GLN B 1 69 ? -10.297 -13.211 -14.758 1 97.44 69 GLN B O 1
ATOM 1542 N N . PHE B 1 70 ? -9.234 -11.359 -15.344 1 96.19 70 PHE B N 1
ATOM 1543 C CA . PHE B 1 70 ? -9.414 -11.586 -16.766 1 96.19 70 PHE B CA 1
ATOM 1544 C C . PHE B 1 70 ? -8.617 -12.805 -17.234 1 96.19 70 PHE B C 1
ATOM 1546 O O . PHE B 1 70 ? -8.961 -13.438 -18.234 1 96.19 70 PHE B O 1
ATOM 1553 N N . GLN B 1 71 ? -7.605 -13.188 -16.516 1 95.31 71 GLN B N 1
ATOM 1554 C CA . GLN B 1 71 ? -6.777 -14.344 -16.828 1 95.31 71 GLN B CA 1
ATOM 1555 C C . GLN B 1 71 ? -7.168 -15.547 -15.977 1 95.31 71 GLN B C 1
ATOM 1557 O O . GLN B 1 71 ? -6.523 -16.594 -16.047 1 95.31 71 GLN B O 1
ATOM 1562 N N . TYR B 1 72 ? -8.07 -15.328 -15.141 1 95 72 TYR B N 1
ATOM 1563 C CA . TYR B 1 72 ? -8.539 -16.359 -14.219 1 95 72 TYR B CA 1
ATOM 1564 C C . TYR B 1 72 ? -7.395 -16.891 -13.359 1 95 72 TYR B C 1
ATOM 1566 O O . TYR B 1 72 ? -7.32 -18.094 -13.086 1 95 72 TYR B O 1
ATOM 1574 N N . ASN B 1 73 ? -6.477 -15.984 -13.062 1 95.31 73 ASN B N 1
ATOM 1575 C CA . ASN B 1 73 ? -5.367 -16.344 -12.188 1 95.31 73 ASN B CA 1
ATOM 1576 C C . ASN B 1 73 ? -5.723 -16.125 -10.719 1 95.31 73 ASN B C 1
ATOM 1578 O O . ASN B 1 73 ? -5.336 -15.117 -10.125 1 95.31 73 ASN B O 1
ATOM 1582 N N . HIS B 1 74 ? -6.312 -17.094 -10.102 1 95.25 74 HIS B N 1
ATOM 1583 C CA . HIS B 1 74 ? -6.879 -16.938 -8.766 1 95.25 74 HIS B CA 1
ATOM 1584 C C . HIS B 1 74 ? -5.793 -16.984 -7.699 1 95.25 74 HIS B C 1
ATOM 1586 O O . HIS B 1 74 ? -5.969 -16.453 -6.605 1 95.25 74 HIS B O 1
ATOM 1592 N N . ILE B 1 75 ? -4.668 -17.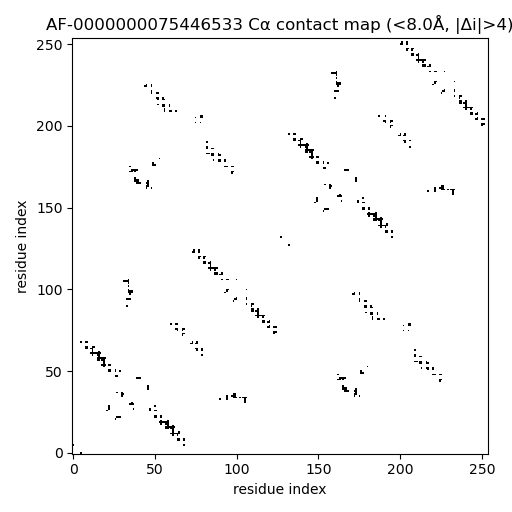578 -8.062 1 94.31 75 ILE B N 1
ATOM 1593 C CA . ILE B 1 75 ? -3.568 -17.625 -7.109 1 94.31 75 ILE B CA 1
ATOM 1594 C C . ILE B 1 75 ? -2.953 -16.25 -6.957 1 94.31 75 ILE B C 1
ATOM 1596 O O . ILE B 1 75 ? -2.656 -15.805 -5.84 1 94.31 75 ILE B O 1
ATOM 1600 N N . ALA B 1 76 ? -2.76 -15.531 -8.031 1 96.44 76 ALA B N 1
ATOM 1601 C CA . ALA B 1 76 ? -2.268 -14.156 -7.988 1 96.44 76 ALA B CA 1
ATOM 1602 C C . ALA B 1 76 ? -3.236 -13.25 -7.23 1 96.44 76 ALA B C 1
ATOM 1604 O O . ALA B 1 76 ? -2.816 -12.43 -6.406 1 96.44 76 ALA B O 1
ATOM 1605 N N . ILE B 1 77 ? -4.504 -13.477 -7.484 1 98.44 77 ILE B N 1
ATOM 1606 C CA . ILE B 1 77 ? -5.535 -12.688 -6.82 1 98.44 77 ILE B CA 1
ATOM 1607 C C . ILE B 1 77 ? -5.508 -12.961 -5.316 1 98.44 77 ILE B C 1
ATOM 1609 O O . ILE B 1 77 ? -5.52 -12.031 -4.508 1 98.44 77 ILE B O 1
ATOM 1613 N N . ALA B 1 78 ? -5.43 -14.242 -4.957 1 98 78 ALA B N 1
ATOM 1614 C CA . ALA B 1 78 ? -5.375 -14.617 -3.545 1 98 78 ALA B CA 1
ATOM 1615 C C . ALA B 1 78 ? -4.148 -14.016 -2.867 1 98 78 ALA B C 1
ATOM 1617 O O . ALA B 1 78 ? -4.219 -13.578 -1.716 1 98 78 ALA B O 1
ATOM 1618 N N . THR B 1 79 ? -3.018 -13.992 -3.576 1 97.94 79 THR B N 1
ATOM 1619 C CA . THR B 1 79 ? -1.791 -13.422 -3.031 1 97.94 79 THR B CA 1
ATOM 1620 C C . THR B 1 79 ? -1.975 -11.938 -2.727 1 97.94 79 THR B C 1
ATOM 1622 O O . THR B 1 79 ? -1.62 -11.469 -1.642 1 97.94 79 THR B O 1
ATOM 1625 N N . VAL B 1 80 ? -2.568 -11.188 -3.613 1 98.69 80 VAL B N 1
ATOM 1626 C CA . VAL B 1 80 ? -2.783 -9.758 -3.436 1 98.69 80 VAL B CA 1
ATOM 1627 C C . VAL B 1 80 ? -3.771 -9.516 -2.295 1 98.69 80 VAL B C 1
ATOM 1629 O O . VAL B 1 80 ? -3.547 -8.664 -1.439 1 98.69 80 VAL B O 1
ATOM 1632 N N . MET B 1 81 ? -4.793 -10.312 -2.225 1 98.81 81 MET B N 1
ATOM 1633 C CA . MET B 1 81 ? -5.797 -10.156 -1.175 1 98.81 81 MET B CA 1
ATOM 1634 C C . MET B 1 81 ? -5.207 -10.469 0.196 1 98.81 81 MET B C 1
ATOM 1636 O O . MET B 1 81 ? -5.598 -9.867 1.197 1 98.81 81 MET B O 1
ATOM 1640 N N . ALA B 1 82 ? -4.309 -11.422 0.227 1 98.69 82 ALA B N 1
ATOM 1641 C CA . ALA B 1 82 ? -3.662 -11.727 1.5 1 98.69 82 ALA B CA 1
ATOM 1642 C C . ALA B 1 82 ? -2.861 -10.531 2.008 1 98.69 82 ALA B C 1
ATOM 1644 O O . ALA B 1 82 ? -2.951 -10.172 3.184 1 98.69 82 ALA B O 1
ATOM 1645 N N . VAL B 1 83 ? -2.09 -9.891 1.148 1 98.81 83 VAL B N 1
ATOM 1646 C CA . VAL B 1 83 ? -1.324 -8.703 1.504 1 98.81 83 VAL B CA 1
ATOM 1647 C C . VAL B 1 83 ? -2.271 -7.59 1.958 1 98.81 83 VAL B C 1
ATOM 1649 O O . VAL B 1 83 ? -2.045 -6.957 2.992 1 98.81 83 VAL B O 1
ATOM 1652 N N . MET B 1 84 ? -3.324 -7.41 1.215 1 98.88 84 MET B N 1
ATOM 1653 C CA . MET B 1 84 ? -4.301 -6.375 1.539 1 98.88 84 MET B CA 1
ATOM 1654 C C . MET B 1 84 ? -4.934 -6.633 2.902 1 98.88 84 MET B C 1
ATOM 1656 O O . MET B 1 84 ? -5.227 -5.691 3.645 1 98.88 84 MET B O 1
ATOM 1660 N N . SER B 1 85 ? -5.215 -7.883 3.188 1 98.94 85 SER B N 1
ATOM 1661 C CA . SER B 1 85 ? -5.785 -8.227 4.488 1 98.94 85 SER B CA 1
ATOM 1662 C C . SER B 1 85 ? -4.879 -7.754 5.625 1 98.94 85 SER B C 1
ATOM 1664 O O . SER B 1 85 ? -5.34 -7.098 6.559 1 98.94 85 SER B O 1
ATOM 1666 N N . PHE B 1 86 ? -3.654 -8.047 5.488 1 98.81 86 PHE B N 1
ATOM 1667 C CA . PHE B 1 86 ? -2.689 -7.66 6.512 1 98.81 86 PHE B CA 1
ATOM 1668 C C . PHE B 1 86 ? -2.619 -6.145 6.637 1 98.81 86 PHE B C 1
ATOM 1670 O O . PHE B 1 86 ? -2.537 -5.609 7.746 1 98.81 86 PHE B O 1
ATOM 1677 N N . MET B 1 87 ? -2.641 -5.457 5.543 1 98.88 87 MET B N 1
ATOM 1678 C CA . MET B 1 87 ? -2.641 -3.996 5.543 1 98.88 87 MET B CA 1
ATOM 1679 C C . MET B 1 87 ? -3.854 -3.451 6.289 1 98.88 87 MET B C 1
ATOM 1681 O O . MET B 1 87 ? -3.748 -2.469 7.027 1 98.88 87 MET B O 1
ATOM 1685 N N . LYS B 1 88 ? -5 -4.07 6.082 1 98.88 88 LYS B N 1
ATOM 1686 C CA . LYS B 1 88 ? -6.234 -3.58 6.695 1 98.88 88 LYS B CA 1
ATOM 1687 C C . LYS B 1 88 ? -6.203 -3.773 8.211 1 98.88 88 LYS B C 1
ATOM 1689 O O . LYS B 1 88 ? -6.734 -2.947 8.953 1 98.88 88 LYS B O 1
ATOM 1694 N N . PHE B 1 89 ? -5.617 -4.84 8.633 1 98.88 89 PHE B N 1
ATOM 1695 C CA . PHE B 1 89 ? -5.438 -4.996 10.07 1 98.88 89 PHE B CA 1
ATOM 1696 C C . PHE B 1 89 ? -4.461 -3.959 10.609 1 98.88 89 PHE B C 1
ATOM 1698 O O . PHE B 1 89 ? -4.605 -3.494 11.742 1 98.88 89 PHE B O 1
ATOM 1705 N N . GLY B 1 90 ? -3.439 -3.586 9.852 1 98.88 90 GLY B N 1
ATOM 1706 C CA . GLY B 1 90 ? -2.584 -2.469 10.219 1 98.88 90 GLY B CA 1
ATOM 1707 C C . GLY B 1 90 ? -3.332 -1.153 10.32 1 98.88 90 GLY B C 1
ATOM 1708 O O . GLY B 1 90 ? -3.096 -0.369 11.242 1 98.88 90 GLY B O 1
ATOM 1709 N N . ASP B 1 91 ? -4.207 -0.89 9.336 1 98.88 91 ASP B N 1
ATOM 1710 C CA . ASP B 1 91 ? -5.047 0.304 9.391 1 98.88 91 ASP B CA 1
ATOM 1711 C C . ASP B 1 91 ? -5.91 0.306 10.648 1 98.88 91 ASP B C 1
ATOM 1713 O O . ASP B 1 91 ? -6.066 1.341 11.305 1 98.88 91 ASP B O 1
ATOM 1717 N N . LEU B 1 92 ? -6.488 -0.868 10.906 1 98.81 92 LEU B N 1
ATOM 1718 C CA . LEU B 1 92 ? -7.297 -0.997 12.117 1 98.81 92 LEU B CA 1
ATOM 1719 C C . LEU B 1 92 ? -6.484 -0.631 13.352 1 98.81 92 LEU B C 1
ATOM 1721 O O . LEU B 1 92 ? -6.938 0.153 14.188 1 98.81 92 LEU B O 1
ATOM 1725 N N . LEU B 1 93 ? -5.316 -1.155 13.5 1 98.75 93 LEU B N 1
ATOM 1726 C CA . LEU B 1 93 ? -4.457 -0.87 14.648 1 98.75 93 LEU B CA 1
ATOM 1727 C C . LEU B 1 93 ? -4.133 0.618 14.719 1 98.75 93 LEU B C 1
ATOM 1729 O O . LEU B 1 93 ? -4.086 1.193 15.812 1 98.75 93 LEU B O 1
ATOM 1733 N N . THR B 1 94 ? -3.893 1.218 13.57 1 98.81 94 THR B N 1
ATOM 1734 C CA . THR B 1 94 ? -3.617 2.65 13.531 1 98.81 94 THR B CA 1
ATOM 1735 C C . THR B 1 94 ? -4.801 3.441 14.086 1 98.81 94 THR B C 1
ATOM 1737 O O . THR B 1 94 ? -4.625 4.328 14.922 1 98.81 94 THR B O 1
ATOM 1740 N N . VAL B 1 95 ? -5.992 3.102 13.641 1 98.75 95 VAL B N 1
ATOM 1741 C CA . VAL B 1 95 ? -7.18 3.836 14.062 1 98.75 95 VAL B CA 1
ATOM 1742 C C . VAL B 1 95 ? -7.422 3.607 15.555 1 98.75 95 VAL B C 1
ATOM 1744 O O . VAL B 1 95 ? -7.746 4.543 16.297 1 98.75 95 VAL B O 1
ATOM 1747 N N . LEU B 1 96 ? -7.223 2.447 16.031 1 98.44 96 LEU B N 1
ATOM 1748 C CA . LEU B 1 96 ? -7.418 2.143 17.453 1 98.44 96 LEU B CA 1
ATOM 1749 C C . LEU B 1 96 ? -6.391 2.873 18.312 1 98.44 96 LEU B C 1
ATOM 1751 O O . LEU B 1 96 ? -6.695 3.277 19.438 1 98.44 96 LEU B O 1
ATOM 1755 N N . ALA B 1 97 ? -5.25 3.111 17.797 1 98.25 97 ALA B N 1
ATOM 1756 C CA . ALA B 1 97 ? -4.156 3.68 18.594 1 98.25 97 ALA B CA 1
ATOM 1757 C C . ALA B 1 97 ? -4.195 5.203 18.562 1 98.25 97 ALA B C 1
ATOM 1759 O O . ALA B 1 97 ? -3.932 5.859 19.562 1 98.25 97 ALA B O 1
ATOM 1760 N N . VAL B 1 98 ? -4.547 5.77 17.406 1 98 98 VAL B N 1
ATOM 1761 C CA . VAL B 1 98 ? -4.359 7.215 17.312 1 98 98 VAL B CA 1
ATOM 1762 C C . VAL B 1 98 ? -5.543 7.84 16.578 1 98 98 VAL B C 1
ATOM 1764 O O . VAL B 1 98 ? -5.566 9.055 16.359 1 98 98 VAL B O 1
ATOM 1767 N N . GLY B 1 99 ? -6.484 7 16.109 1 97.56 99 GLY B N 1
ATOM 1768 C CA . GLY B 1 99 ? -7.586 7.5 15.312 1 97.56 99 GLY B CA 1
ATOM 1769 C C . GLY B 1 99 ? -8.781 7.941 16.141 1 97.56 99 GLY B C 1
ATOM 1770 O O . GLY B 1 99 ? -8.633 8.297 17.312 1 97.56 99 GLY B O 1
ATOM 1771 N N . GLU B 1 100 ? -9.852 8.07 15.391 1 94.31 100 GLU B N 1
ATOM 1772 C CA . GLU B 1 100 ? -11.117 8.484 15.984 1 94.31 100 GLU B CA 1
ATOM 1773 C C . GLU B 1 100 ? -12.031 7.293 16.234 1 94.31 100 GLU B C 1
ATOM 1775 O O . GLU B 1 100 ? -13 7.078 15.5 1 94.31 100 GLU B O 1
ATOM 1780 N N . THR B 1 101 ? -11.93 6.68 17.391 1 90.62 101 THR B N 1
ATOM 1781 C CA . THR B 1 101 ? -12.594 5.41 17.656 1 90.62 101 THR B CA 1
ATOM 1782 C C . THR B 1 101 ? -14.047 5.629 18.047 1 90.62 101 THR B C 1
ATOM 1784 O O . THR B 1 101 ? -14.844 4.684 18.047 1 90.62 101 THR B O 1
ATOM 1787 N N . LYS B 1 102 ? -14.344 6.879 18.344 1 90.69 102 LYS B N 1
ATOM 1788 C CA . LYS B 1 102 ? -15.75 7.164 18.656 1 90.69 102 LYS B CA 1
ATOM 1789 C C . LYS B 1 102 ? -16.625 6.949 17.422 1 90.69 102 LYS B C 1
ATOM 1791 O O . LYS B 1 102 ? -17.844 6.77 17.547 1 90.69 102 LYS B O 1
ATOM 1796 N N . ARG B 1 103 ? -15.984 7.031 16.266 1 89.5 103 ARG B N 1
ATOM 1797 C CA . ARG B 1 103 ? -16.688 6.695 15.023 1 89.5 103 ARG B CA 1
ATOM 1798 C C . ARG B 1 103 ? -16.578 5.203 14.719 1 89.5 103 ARG B C 1
ATOM 1800 O O . ARG B 1 103 ? -15.508 4.719 14.359 1 89.5 103 ARG B O 1
ATOM 1807 N N . PRO B 1 104 ? -17.641 4.508 14.719 1 94.12 104 PRO B N 1
ATOM 1808 C CA . PRO B 1 104 ? -17.516 3.053 14.594 1 94.12 104 PRO B CA 1
ATOM 1809 C C . PRO B 1 104 ? -17.344 2.598 13.148 1 94.12 104 PRO B C 1
ATOM 1811 O O . PRO B 1 104 ? -16.781 1.529 12.898 1 94.12 104 PRO B O 1
ATOM 1814 N N . LEU B 1 105 ? -17.75 3.383 12.227 1 96.19 105 LEU B N 1
ATOM 1815 C CA . LEU B 1 105 ? -17.781 2.955 10.836 1 96.19 105 LEU B CA 1
ATOM 1816 C C . LEU B 1 105 ? -16.375 2.648 10.336 1 96.19 105 LEU B C 1
ATOM 1818 O O . LEU B 1 105 ? -16.125 1.57 9.789 1 96.19 105 LEU B O 1
ATOM 1822 N N . PRO B 1 106 ? -15.453 3.498 10.5 1 98.06 106 PRO B N 1
ATOM 1823 C CA . PRO B 1 106 ? -14.109 3.174 10.008 1 98.06 106 PRO B CA 1
ATOM 1824 C C . PRO B 1 106 ? -13.531 1.923 10.664 1 98.06 106 PRO B C 1
ATOM 1826 O O . PRO B 1 106 ? -12.875 1.119 9.992 1 98.06 106 PRO B O 1
ATOM 1829 N N . VAL B 1 107 ? -13.711 1.744 11.93 1 98.25 107 VAL B N 1
ATOM 1830 C CA . VAL B 1 107 ? -13.234 0.559 12.633 1 98.25 107 VAL B CA 1
ATOM 1831 C C . VAL B 1 107 ? -13.867 -0.692 12.023 1 98.25 107 VAL B C 1
ATOM 1833 O O . VAL B 1 107 ? -13.164 -1.662 11.719 1 98.25 107 VAL B O 1
ATOM 1836 N N . THR B 1 108 ? -15.148 -0.604 11.805 1 98.12 108 THR B N 1
ATOM 1837 C CA . THR B 1 108 ? -15.883 -1.719 11.227 1 98.12 108 THR B CA 1
ATOM 1838 C C . THR B 1 108 ? -15.422 -1.986 9.797 1 98.12 108 THR B C 1
ATOM 1840 O O . THR B 1 108 ? -15.297 -3.143 9.383 1 98.12 108 THR B O 1
ATOM 1843 N N . LEU B 1 109 ? -15.172 -0.942 9.086 1 97.75 109 LEU B N 1
ATOM 1844 C CA . LEU B 1 109 ? -14.734 -1.086 7.699 1 97.75 109 LEU B CA 1
ATOM 1845 C C . LEU B 1 109 ? -13.359 -1.739 7.625 1 97.75 109 LEU B C 1
ATOM 1847 O O . LEU B 1 109 ? -13.148 -2.664 6.84 1 97.75 109 LEU B O 1
ATOM 1851 N N . HIS B 1 110 ? -12.344 -1.318 8.438 1 98.75 110 HIS B N 1
ATOM 1852 C CA . HIS B 1 110 ? -11.016 -1.918 8.43 1 98.75 110 HIS B CA 1
ATOM 1853 C C . HIS B 1 110 ? -11.07 -3.375 8.875 1 98.75 110 HIS B C 1
ATOM 1855 O O . HIS B 1 110 ? -10.484 -4.246 8.227 1 98.75 110 HIS B O 1
ATOM 1861 N N . LEU B 1 111 ? -11.828 -3.617 9.938 1 98.56 111 LEU B N 1
ATOM 1862 C CA . LEU B 1 111 ? -11.938 -4.977 10.453 1 98.56 111 LEU B CA 1
ATOM 1863 C C . LEU B 1 111 ? -12.664 -5.879 9.453 1 98.56 111 LEU B C 1
ATOM 1865 O O . LEU B 1 111 ? -12.18 -6.965 9.133 1 98.56 111 LEU B O 1
ATOM 1869 N N . GLY B 1 112 ? -13.805 -5.426 8.984 1 98.44 112 GLY B N 1
ATOM 1870 C CA . GLY B 1 112 ? -14.602 -6.203 8.055 1 98.44 112 GLY B CA 1
ATOM 1871 C C . GLY B 1 112 ? -13.883 -6.516 6.758 1 98.44 112 GLY B C 1
ATOM 1872 O O . GLY B 1 112 ? -13.938 -7.648 6.27 1 98.44 112 GLY B O 1
ATOM 1873 N N . THR B 1 113 ? -13.25 -5.516 6.199 1 98.44 113 THR B N 1
ATOM 1874 C CA . THR B 1 113 ? -12.508 -5.746 4.965 1 98.44 113 THR B CA 1
ATOM 1875 C C . THR B 1 113 ? -11.312 -6.664 5.215 1 98.44 113 THR B C 1
ATOM 1877 O O . THR B 1 113 ? -11 -7.52 4.387 1 98.44 113 THR B O 1
ATOM 1880 N N . GLY B 1 114 ? -10.602 -6.488 6.359 1 98.81 114 GLY B N 1
ATOM 1881 C CA . GLY B 1 114 ? -9.516 -7.395 6.695 1 98.81 114 GLY B CA 1
ATOM 1882 C C . GLY B 1 114 ? -9.945 -8.844 6.77 1 98.81 114 GLY B C 1
ATOM 1883 O O . GLY B 1 114 ? -9.336 -9.711 6.141 1 98.81 114 GLY B O 1
ATOM 1884 N N . ILE B 1 115 ? -11.039 -9.125 7.477 1 98.81 115 ILE B N 1
ATOM 1885 C CA . ILE B 1 115 ? -11.586 -10.469 7.621 1 98.81 115 ILE B CA 1
ATOM 1886 C C . ILE B 1 115 ? -12.117 -10.961 6.277 1 98.81 115 ILE B C 1
ATOM 1888 O O . ILE B 1 115 ? -11.945 -12.125 5.926 1 98.81 115 ILE B O 1
ATOM 1892 N N . GLY B 1 116 ? -12.781 -10.047 5.629 1 98.38 116 GLY B N 1
ATOM 1893 C CA . GLY B 1 116 ? -13.312 -10.414 4.328 1 98.38 116 GLY B CA 1
ATOM 1894 C C . GLY B 1 116 ? -12.25 -10.883 3.352 1 98.38 116 GLY B C 1
ATOM 1895 O O . GLY B 1 116 ? -12.414 -11.914 2.699 1 98.38 116 GLY B O 1
ATOM 1896 N N . TYR B 1 117 ? -11.164 -10.086 3.178 1 98.75 117 TYR B N 1
ATOM 1897 C CA . TYR B 1 117 ? -10.07 -10.484 2.299 1 98.75 117 TYR B CA 1
ATOM 1898 C C . TYR B 1 117 ? -9.5 -11.828 2.721 1 98.75 117 TYR B C 1
ATOM 1900 O O . TYR B 1 117 ? -9.273 -12.703 1.882 1 98.75 117 TYR B O 1
ATOM 1908 N N . LEU B 1 118 ? -9.266 -11.992 3.982 1 98.5 118 LEU B N 1
ATOM 1909 C CA . LEU B 1 118 ? -8.695 -13.242 4.477 1 98.5 118 LEU B CA 1
ATOM 1910 C C . LEU B 1 118 ? -9.617 -14.414 4.172 1 98.5 118 LEU B C 1
ATOM 1912 O O . LEU B 1 118 ? -9.156 -15.484 3.768 1 98.5 118 LEU B O 1
ATOM 1916 N N . GLY B 1 119 ? -10.898 -14.273 4.367 1 98.19 119 GLY B N 1
ATOM 1917 C CA . GLY B 1 119 ? -11.859 -15.305 4.031 1 98.19 119 GLY B CA 1
ATOM 1918 C C . GLY B 1 119 ? -11.828 -15.703 2.568 1 98.19 119 GLY B C 1
ATOM 1919 O O . GLY B 1 119 ? -11.859 -16.891 2.24 1 98.19 119 GLY B O 1
ATOM 1920 N N . TRP B 1 120 ? -11.719 -14.703 1.702 1 97.75 120 TRP B N 1
ATOM 1921 C CA . TRP B 1 120 ? -11.664 -14.977 0.27 1 97.75 120 TRP B CA 1
ATOM 1922 C C . TRP B 1 120 ? -10.375 -15.695 -0.095 1 97.75 120 TRP B C 1
ATOM 1924 O O . TRP B 1 120 ? -10.359 -16.547 -0.994 1 97.75 120 TRP B O 1
ATOM 1934 N N . VAL B 1 121 ? -9.305 -15.312 0.556 1 97.94 121 VAL B N 1
ATOM 1935 C CA . VAL B 1 121 ? -8.039 -16.016 0.331 1 97.94 121 VAL B CA 1
ATOM 1936 C C . VAL B 1 121 ? -8.203 -17.5 0.662 1 97.94 121 VAL B C 1
ATOM 1938 O O . VAL B 1 121 ? -7.844 -18.359 -0.139 1 97.94 121 VAL B O 1
ATOM 1941 N N . VAL B 1 122 ? -8.797 -17.844 1.784 1 97.62 122 VAL B N 1
ATOM 1942 C CA . VAL B 1 122 ? -9 -19.219 2.211 1 97.62 122 VAL B CA 1
ATOM 1943 C C . VAL B 1 122 ? -9.891 -19.953 1.209 1 97.62 122 VAL B C 1
ATOM 1945 O O . VAL B 1 122 ? -9.586 -21.078 0.794 1 97.62 122 VAL B O 1
ATOM 1948 N N . TYR B 1 123 ? -10.914 -19.25 0.78 1 97.5 123 TYR B N 1
ATOM 1949 C CA . TYR B 1 123 ? -11.844 -19.844 -0.18 1 97.5 123 TYR B CA 1
ATOM 1950 C C . TYR B 1 123 ? -11.141 -20.141 -1.501 1 97.5 123 TYR B C 1
ATOM 1952 O O . TYR B 1 123 ? -11.281 -21.234 -2.049 1 97.5 123 TYR B O 1
ATOM 1960 N N . LEU B 1 124 ? -10.375 -19.203 -2.055 1 95.88 124 LEU B N 1
ATOM 1961 C CA . LEU B 1 124 ? -9.742 -19.344 -3.359 1 95.88 124 LEU B CA 1
ATOM 1962 C C . LEU B 1 124 ? -8.648 -20.422 -3.31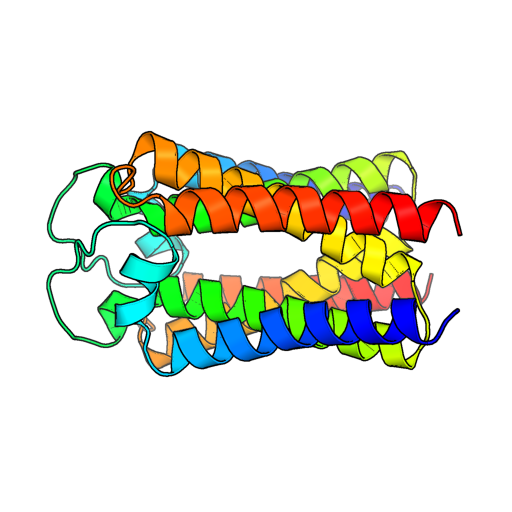6 1 95.88 124 LEU B C 1
ATOM 1964 O O . LEU B 1 124 ? -8.438 -21.125 -4.301 1 95.88 124 LEU B O 1
ATOM 1968 N N . CYS B 1 125 ? -7.98 -20.531 -2.191 1 93.44 125 CYS B N 1
ATOM 1969 C CA . CYS B 1 125 ? -6.898 -21.5 -2.062 1 93.44 125 CYS B CA 1
ATOM 1970 C C . CYS B 1 125 ? -7.453 -22.922 -1.913 1 93.44 125 CYS B C 1
ATOM 1972 O O . CYS B 1 125 ? -6.773 -23.891 -2.238 1 93.44 125 CYS B O 1
ATOM 1974 N N . LYS B 1 126 ? -8.672 -23.078 -1.525 1 93.31 126 LYS B N 1
ATOM 1975 C CA . LYS B 1 126 ? -9.281 -24.391 -1.319 1 93.31 126 LYS B CA 1
ATOM 1976 C C . LYS B 1 126 ? -10.07 -24.828 -2.547 1 93.31 126 LYS B C 1
ATOM 1978 O O . LYS B 1 126 ? -10.539 -25.969 -2.617 1 93.31 126 LYS B O 1
ATOM 1983 N N . ASN B 1 127 ? -10.289 -23.969 -3.533 1 86.69 127 ASN B N 1
ATOM 1984 C CA . ASN B 1 127 ? -11.094 -24.266 -4.711 1 86.69 127 ASN B CA 1
ATOM 1985 C C . ASN B 1 127 ? -10.336 -23.969 -6 1 86.69 127 ASN B C 1
ATOM 1987 O O . ASN B 1 127 ? -10.586 -24.594 -7.031 1 86.69 127 ASN B O 1
#

Nearest PDB structures (foldseek):
  8esv-assembly1_B  TM=4.768E-01  e=1.804E+00  Homo sapiens
  8esv-assembly1_B  TM=4.770E-01  e=1.632E+00  Homo sapiens